Protein 4BIN (pdb70)

B-factor: mean 39.96, std 15.23, range [14.76, 112.02]

Foldseek 3Di:
DCVPFFWDAWAWAADDQKIKIKTAGQDDWDKDWDWDPPPTKIKMKTFQHDDDPRVQCNFVNDDCPRQFFNTWDWDDPDRGIIMIMTGTPAAWDKDWDWAPDDPPTHIMIMIITGHCLLNVLQVVVCAAADDDDQLPPAAAEEEEEEAAAALGQAAAAPVGRTWSVLSLVLVVLLQVVQVVPPRHDYDYLDNHRHGDDLVSSLVVNNHVHHQAYEYETAHADPDLPQKKKAKEAEDPPAKPDVVQQVVLVVRNCSCVRSDDPDPLQVVLRVLLQLLRLLLLVLSVVQIDHSDSGHIYYHHSNNVNRNHRYMYINLMHSHHPVVVVLSVDPVSSNSSSVSNVSSVVVSSD

InterPro domains:
  IPR002508 N-acetylmuramoyl-L-alanine amidase, catalytic domain [PF01520] (190-404)
  IPR002508 N-acetylmuramoyl-L-alanine amidase, catalytic domain [SM00646] (250-404)
  IPR002508 N-acetylmuramoyl-L-alanine amidase, catalytic domain [cd02696] (189-404)
  IPR006311 Twin-arginine translocation pathway, signal sequence [PS51318] (1-38)
  IPR021731 AMIN domain [PF11741] (38-142)
  IPR049745 N-acetylmuramoyl-L-alanine amidase AmiC [NF038267] (1-408)
  IPR050695 N-acetylmuramoyl-L-alanine amidase 3 [PTHR30404] (8-408)

Organism: Escherichia coli (strain K12) (NCBI:txid83333)

Radius of gyration: 21.55 Å; Cα contacts (8 Å, |Δi|>4): 795; chains: 1; bounding box: 60×39×58 Å

Solvent-accessible surface area: 15892 Å² total; per-residue (Å²): 210,71,56,134,51,26,0,12,28,5,54,14,55,34,2,70,10,4,0,12,3,0,2,14,1,42,174,106,12,126,75,125,59,71,71,72,62,143,66,72,57,2,1,1,14,0,50,96,1,105,47,33,97,36,0,141,32,0,36,97,71,28,142,106,85,1,42,0,0,118,29,0,145,36,28,76,119,57,122,106,11,0,61,3,37,0,54,14,86,72,86,21,139,22,82,32,21,52,28,73,76,52,58,82,44,93,36,4,9,2,5,2,0,36,46,102,137,19,42,44,34,18,116,114,89,180,114,5,43,69,121,50,155,16,19,210,105,36,60,0,2,0,0,0,0,0,1,10,0,1,11,1,33,14,24,68,5,106,162,159,22,113,0,5,40,3,0,15,85,0,0,104,71,0,74,51,28,0,108,160,41,77,74,14,90,17,62,15,2,9,67,54,50,6,3,0,8,19,117,4,2,16,30,20,0,62,90,48,76,0,10,0,1,0,0,0,9,0,1,25,29,131,60,101,152,32,13,0,0,0,0,3,0,5,13,67,189,50,35,81,28,126,19,0,118,78,1,6,109,45,17,59,27,3,32,98,48,1,1,40,102,156,178,84,19,72,126,11,27,58,60,4,59,126,0,0,97,15,0,1,71,51,0,41,161,51,15,136,36,42,67,100,104,20,10,31,0,40,2,35,10,4,110,2,66,77,1,17,2,0,0,0,0,0,0,0,0,3,14,64,108,2,4,161,53,0,134,36,61,95,6,4,52,60,0,0,81,6,0,12,35,0,0,90,44,34,63,119

GO terms:
  GO:0030288 out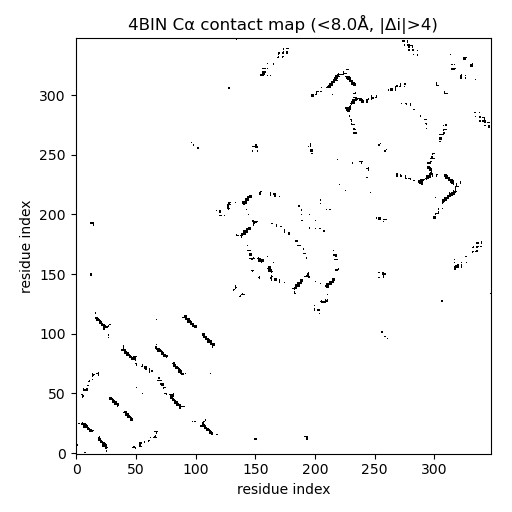er membrane-bounded periplasmic space (C, IDA)
  GO:0043093 FtsZ-dependent cytokinesis (P, IDA)
  GO:0008745 N-acetylmuramoyl-L-alanine amidase activity (F, IDA)
  GO:0051301 cell division (P, EXP)
  GO:0005515 protein binding (F, IPI)
  GO:0042597 periplasmic space (C, IDA)

CATH classification: 2.60.40.3500 (+1 more: 3.40.630.40)

Sequence (348 aa):
FQGHMQVVAVRVWPASSYTRVTVESNRQLKYKQFALSNPERVVVDIEDVNLNSVLKGMAAQIRADDPFIKSARVGQFDPQTVRMVFELKQNVKPQLFALAPVAGFKERLVMDLYPAPLLALLEDYNSGPQPGKAGRDRPIVIMLDPGHGGEDSGAVGKYKTREKDVVLQIARRLRSLIEKEGNMKVYMTRNEDIFIPLQVRVAKAQKQRADLFVSIHADAFTSRQPSGSSVFALSTKGATSTAAKYLAQTQNASDLIGGVSDMVQSLTIADSLKFGKAVLNKLGKINKLHKNQVEQAGFAVLKAPDIPSILVETAFISNVEEERKLKTATFQQEVAESILAGIKAYFA

Nearest PDB structures (foldseek):
  4bin-assembly1_A  TM=1.003E+00  e=1.631E-73  Escherichia coli K-12
  8c2o-assembly2_B  TM=9.544E-01  e=6.159E-27  Escherichia coli
  3ne8-assembly1_A-2  TM=9.491E-01  e=8.281E-21  Bartonella henselae
  8c0j-assembly2_C  TM=9.289E-01  e=7.380E-21  Citrobacter rodentium
  1jwq-assembly1_A  TM=8.720E-01  e=7.439E-15  Paenibacillus polymyxa

Structure (mmCIF, N/CA/C/O backbone):
data_4BIN
#
_entry.id   4BIN
#
_cell.length_a   59.032
_cell.length_b   68.442
_cell.length_c   90.576
_cell.angle_alpha   90.00
_cell.angle_beta   90.00
_cell.angle_gamma   90.00
#
_symmetry.space_group_name_H-M   'P 21 21 21'
#
loop_
_entity.id
_entity.type
_entity.pdbx_description
1 polymer 'N-ACETYLMURAMOYL-L-ALANINE AMIDASE AMIC'
2 non-polymer 'ZINC ION'
3 non-polymer 'SODIUM ION'
4 water water
#
loop_
_atom_site.group_PDB
_atom_site.id
_atom_site.type_symbol
_atom_site.label_atom_id
_atom_site.label_alt_id
_atom_site.label_comp_id
_atom_site.label_asym_id
_atom_site.label_entity_id
_atom_site.label_seq_id
_atom_site.pdbx_PDB_ins_code
_atom_site.Cartn_x
_atom_site.Cartn_y
_atom_site.Cartn_z
_atom_site.occupancy
_atom_site.B_iso_or_equiv
_atom_site.auth_seq_id
_atom_site.auth_comp_id
_atom_site.auth_asym_id
_atom_site.auth_atom_id
_atom_site.pdbx_PDB_model_num
ATOM 1 N N . PHE A 1 16 ? 9.794 57.853 -9.171 1.00 46.59 30 PHE A N 1
ATOM 2 C CA . PHE A 1 16 ? 10.736 56.684 -9.267 1.00 47.53 30 PHE A CA 1
ATOM 3 C C . PHE A 1 16 ? 12.066 56.982 -8.591 1.00 46.57 30 PHE A C 1
ATOM 4 O O . PHE A 1 16 ? 12.721 57.985 -8.872 1.00 45.09 30 PHE A O 1
ATOM 12 N N . GLN A 1 17 ? 12.455 56.074 -7.707 1.00 46.17 31 GLN A N 1
ATOM 13 C CA . GLN A 1 17 ? 13.492 56.340 -6.732 1.00 46.55 31 GLN A CA 1
ATOM 14 C C . GLN A 1 17 ? 14.248 55.046 -6.456 1.00 45.71 31 GLN A C 1
ATOM 15 O O . GLN A 1 17 ? 15.003 54.943 -5.461 1.00 44.27 31 GLN A O 1
ATOM 21 N N . GLY A 1 18 ? 14.040 54.070 -7.353 1.00 42.90 32 GLY A N 1
ATOM 22 C CA . GLY A 1 18 ? 14.647 52.749 -7.257 1.00 41.17 32 GLY A CA 1
ATOM 23 C C . GLY A 1 18 ? 16.138 52.852 -7.369 1.00 41.52 32 GLY A C 1
ATOM 24 O O . GLY A 1 18 ? 16.888 52.073 -6.748 1.00 42.73 32 GLY A O 1
ATOM 25 N N . HIS A 1 19 ? 16.566 53.846 -8.138 1.00 40.93 33 HIS A N 1
ATOM 26 C CA . HIS A 1 19 ? 17.969 54.059 -8.389 1.00 42.77 33 HIS A CA 1
ATOM 27 C C . HIS A 1 19 ? 18.738 54.731 -7.242 1.00 43.47 33 HIS A C 1
ATOM 28 O O . HIS A 1 19 ? 19.951 54.525 -7.139 1.00 45.07 33 HIS A O 1
ATOM 35 N N . MET A 1 20 ? 18.052 55.548 -6.423 1.00 44.10 34 MET A N 1
ATOM 36 C CA . MET A 1 20 ? 18.694 56.376 -5.368 1.00 40.64 34 MET A CA 1
ATOM 37 C C . MET A 1 20 ? 18.920 55.509 -4.152 1.00 39.81 34 MET A C 1
ATOM 38 O O . MET A 1 20 ? 18.330 54.431 -4.025 1.00 38.04 34 MET A O 1
ATOM 43 N N . GLN A 1 21 ? 19.799 55.979 -3.267 1.00 39.99 35 GLN A N 1
ATOM 44 C CA . GLN A 1 21 ? 19.960 55.369 -1.952 1.00 38.60 35 GLN A CA 1
ATOM 45 C C . GLN A 1 21 ? 19.097 56.150 -0.942 1.00 37.02 35 GLN A C 1
ATOM 46 O O . GLN A 1 21 ? 18.112 55.623 -0.425 1.00 38.48 35 GLN A O 1
ATOM 52 N N . VAL A 1 22 ? 19.438 57.412 -0.703 1.00 33.46 36 VAL A N 1
ATOM 53 C CA . VAL A 1 22 ? 18.650 58.244 0.157 1.00 31.67 36 VAL A CA 1
ATOM 54 C C . VAL A 1 22 ? 17.448 58.768 -0.611 1.00 30.72 36 VAL A C 1
ATOM 55 O O . VAL A 1 22 ? 17.619 59.427 -1.617 1.00 30.64 36 VAL A O 1
ATOM 59 N N . VAL A 1 23 ? 16.237 58.484 -0.126 1.00 30.45 37 VAL A N 1
ATOM 60 C CA . VAL A 1 23 ? 15.007 58.936 -0.799 1.00 29.58 37 VAL A CA 1
ATOM 61 C C . VAL A 1 23 ? 14.246 60.102 -0.186 1.00 30.44 37 VAL A C 1
ATOM 62 O O . VAL A 1 23 ? 13.500 60.759 -0.898 1.00 33.53 37 VAL A O 1
ATOM 66 N N . ALA A 1 24 ? 14.413 60.344 1.111 1.00 30.14 38 ALA A N 1
ATOM 67 C CA . ALA A 1 24 ? 13.774 61.477 1.804 1.00 28.76 38 ALA A CA 1
ATOM 68 C C . ALA A 1 24 ? 14.620 61.834 3.020 1.00 28.54 38 ALA A C 1
ATOM 69 O O . ALA A 1 24 ? 15.360 60.991 3.564 1.00 29.43 38 ALA A O 1
ATOM 71 N N . VAL A 1 25 ? 14.484 63.085 3.433 1.00 26.84 39 VAL A N 1
ATOM 72 C CA . VAL A 1 25 ? 15.217 63.675 4.540 1.00 30.41 39 VAL A CA 1
ATOM 73 C C . VAL A 1 25 ? 14.283 64.625 5.325 1.00 29.85 39 VAL A C 1
ATOM 74 O O . VAL A 1 25 ? 13.724 65.569 4.776 1.00 30.06 39 VAL A O 1
ATOM 78 N N . ARG A 1 26 ? 14.077 64.349 6.599 1.00 29.86 40 ARG A N 1
ATOM 79 C CA . ARG A 1 26 ? 13.143 65.167 7.372 1.00 31.19 40 ARG A CA 1
ATOM 80 C C . ARG A 1 26 ? 13.782 65.683 8.678 1.00 32.55 40 ARG A C 1
ATOM 81 O O . ARG A 1 26 ? 14.560 64.955 9.352 1.00 34.18 40 ARG A O 1
ATOM 89 N N . VAL A 1 27 ? 13.492 66.942 9.012 1.00 29.51 41 VAL A N 1
ATOM 90 C CA . VAL A 1 27 ? 13.923 67.464 10.302 1.00 27.70 41 VAL A CA 1
ATOM 91 C C . VAL A 1 27 ? 12.717 67.828 11.168 1.00 26.79 41 VAL A C 1
ATOM 92 O O . VAL A 1 27 ? 11.875 68.591 10.755 1.00 27.75 41 VAL A O 1
ATOM 96 N N . TRP A 1 28 ? 12.630 67.259 12.362 1.00 27.02 42 TRP A N 1
ATOM 97 C CA . TRP A 1 28 ? 11.578 67.605 13.317 1.00 23.88 42 TRP A CA 1
ATOM 98 C C . TRP A 1 28 ? 12.129 68.411 14.489 1.00 22.69 42 TRP A C 1
ATOM 99 O O . TRP A 1 28 ? 12.466 67.851 15.511 1.00 22.82 42 TRP A O 1
ATOM 110 N N . PRO A 1 29 ? 12.234 69.744 14.332 1.00 24.62 43 PRO A N 1
ATOM 111 C CA . PRO A 1 29 ? 12.689 70.592 15.465 1.00 23.42 43 PRO A CA 1
ATOM 112 C C . PRO A 1 29 ? 11.705 70.565 16.612 1.00 25.82 43 PRO A C 1
ATOM 113 O O . PRO A 1 29 ? 10.526 70.823 16.415 1.00 27.78 43 PRO A O 1
ATOM 117 N N . ALA A 1 30 ? 12.167 70.293 17.820 1.00 29.03 44 ALA A N 1
ATOM 118 C CA . ALA A 1 30 ? 11.300 70.464 18.976 1.00 30.38 44 ALA A CA 1
ATOM 119 C C . ALA A 1 30 ? 12.197 70.796 20.153 1.00 32.03 44 ALA A C 1
ATOM 120 O O . ALA A 1 30 ? 13.396 70.585 20.053 1.00 33.70 44 ALA A O 1
ATOM 122 N N . SER A 1 31 ? 11.631 71.313 21.248 1.00 32.10 45 SER A N 1
ATOM 123 C CA . SER A 1 31 ? 12.423 71.818 22.393 1.00 34.55 45 SER A CA 1
ATOM 124 C C . SER A 1 31 ? 13.093 70.748 23.202 1.00 32.90 45 SER A C 1
ATOM 125 O O . SER A 1 31 ? 14.150 70.982 23.724 1.00 38.81 45 SER A O 1
ATOM 128 N N . SER A 1 32 ? 12.470 69.595 23.355 1.00 31.77 46 SER A N 1
ATOM 129 C CA . SER A 1 32 ? 13.090 68.484 24.066 1.00 31.59 46 SER A CA 1
ATOM 130 C C . SER A 1 32 ? 14.234 67.810 23.309 1.00 33.88 46 SER A C 1
ATOM 131 O O . SER A 1 32 ? 15.204 67.347 23.929 1.00 34.38 46 SER A O 1
ATOM 134 N N . TYR A 1 33 ? 14.086 67.710 21.985 1.00 31.76 47 TYR A N 1
ATOM 135 C CA . TYR A 1 33 ? 15.082 67.142 21.111 1.00 29.64 47 TYR A CA 1
ATOM 136 C C . TYR A 1 33 ? 14.654 67.469 19.683 1.00 32.67 47 TYR A C 1
ATOM 137 O O . TYR A 1 33 ? 13.455 67.523 19.383 1.00 34.99 47 TYR A O 1
ATOM 146 N N . THR A 1 34 ? 15.623 67.780 18.825 1.00 29.86 48 THR A N 1
ATOM 147 C CA . THR A 1 34 ? 15.366 67.815 17.416 1.00 27.94 48 THR A CA 1
ATOM 148 C C . THR A 1 34 ? 15.698 66.459 16.762 1.00 29.70 48 THR A C 1
ATOM 149 O O . THR A 1 34 ? 16.778 65.911 16.962 1.00 30.91 48 THR A O 1
ATOM 153 N N . ARG A 1 35 ? 14.782 65.938 15.958 1.00 29.72 49 ARG A N 1
ATOM 154 C CA . ARG A 1 35 ? 15.017 64.677 15.272 1.00 30.41 49 ARG A CA 1
ATOM 155 C C . ARG A 1 35 ? 15.386 64.920 13.807 1.00 31.46 49 ARG A C 1
ATOM 156 O O . ARG A 1 35 ? 14.720 65.676 13.123 1.00 33.69 49 ARG A O 1
ATOM 164 N N . VAL A 1 36 ? 16.462 64.278 13.354 1.00 31.00 50 VAL A N 1
ATOM 165 C CA . VAL A 1 36 ? 16.793 64.200 11.956 1.00 28.41 50 VAL A CA 1
ATOM 166 C C . VAL A 1 36 ? 16.575 62.785 11.467 1.00 30.64 50 VAL A C 1
ATOM 167 O O . VAL A 1 36 ? 17.073 61.806 12.051 1.00 32.10 50 VAL A O 1
ATOM 171 N N . THR A 1 37 ? 15.818 62.676 10.384 1.00 31.81 51 THR A N 1
ATOM 172 C CA . THR A 1 37 ? 15.508 61.399 9.784 1.00 30.86 51 THR A CA 1
ATOM 173 C C . THR A 1 37 ? 16.030 61.388 8.377 1.00 32.59 51 THR A C 1
ATOM 174 O O . THR A 1 37 ? 15.814 62.338 7.597 1.00 36.07 51 THR A O 1
ATOM 178 N N . VAL A 1 38 ? 16.689 60.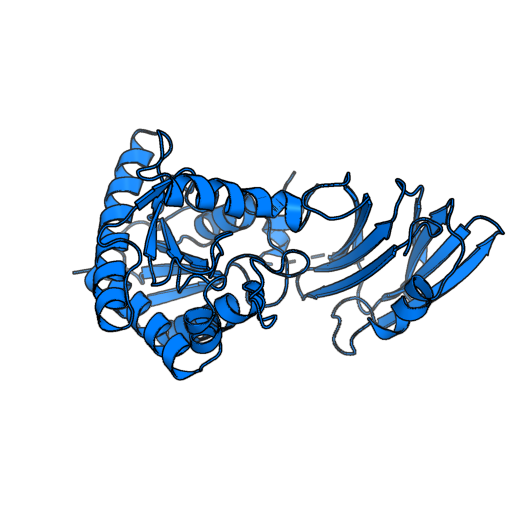297 8.038 1.00 32.76 52 VAL A N 1
ATOM 179 C CA . VAL A 1 38 ? 17.190 60.081 6.697 1.00 32.41 52 VAL A CA 1
ATOM 180 C C . VAL A 1 38 ? 16.644 58.737 6.249 1.00 33.42 52 VAL A C 1
ATOM 181 O O . VAL A 1 38 ? 16.881 57.705 6.915 1.00 35.73 52 VAL A O 1
ATOM 185 N N . GLU A 1 39 ? 15.895 58.748 5.145 1.00 30.30 53 GLU A N 1
ATOM 186 C CA . GLU A 1 39 ? 15.220 57.543 4.698 1.00 27.53 53 GLU A CA 1
ATOM 187 C C . GLU A 1 39 ? 15.900 57.083 3.435 1.00 25.16 53 GLU A C 1
ATOM 188 O O . GLU A 1 39 ? 16.196 57.913 2.576 1.00 23.09 53 GLU A O 1
ATOM 194 N N . SER A 1 40 ? 16.109 55.769 3.302 1.00 23.38 54 SER A N 1
ATOM 195 C CA . SER A 1 40 ? 16.897 55.237 2.194 1.00 24.53 54 SER A CA 1
ATOM 196 C C . SER A 1 40 ? 16.455 53.837 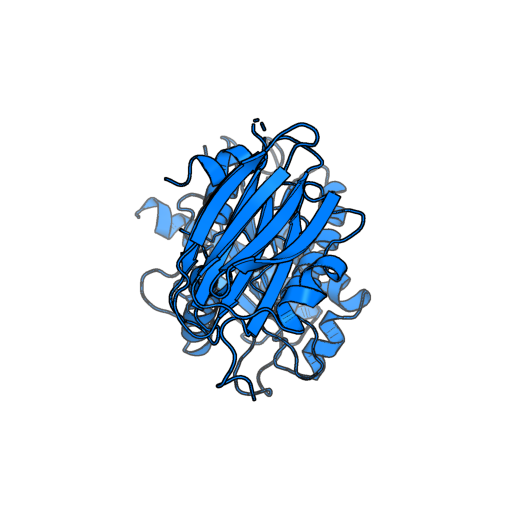1.784 1.00 26.44 54 SER A C 1
ATOM 197 O O . SER A 1 40 ? 15.746 53.155 2.525 1.00 30.39 54 SER A O 1
ATOM 200 N N . ASN A 1 41 ? 16.878 53.405 0.607 1.00 25.20 55 ASN A N 1
ATOM 201 C CA . ASN A 1 41 ? 16.476 52.132 0.083 1.00 26.84 55 ASN A CA 1
ATOM 202 C C . ASN A 1 41 ? 17.215 50.948 0.659 1.00 29.18 55 ASN A C 1
ATOM 203 O O . ASN A 1 41 ? 16.737 49.842 0.560 1.00 28.51 55 ASN A O 1
ATOM 208 N N . ARG A 1 42 ? 18.397 51.179 1.233 1.00 33.15 56 ARG A N 1
ATOM 209 C CA . ARG A 1 42 ? 19.186 50.118 1.881 1.00 34.11 56 ARG A CA 1
ATOM 210 C C . ARG A 1 42 ? 19.646 50.664 3.221 1.00 35.44 56 ARG A C 1
ATOM 211 O O . ARG A 1 42 ? 19.726 51.901 3.385 1.00 36.25 56 ARG A O 1
ATOM 219 N N . GLN A 1 43 ? 19.887 49.765 4.186 1.00 33.46 57 GLN A N 1
ATOM 220 C CA . GLN A 1 43 ? 20.472 50.147 5.446 1.00 35.95 57 GLN A CA 1
ATOM 221 C C . GLN A 1 43 ? 21.823 50.913 5.263 1.00 37.12 57 GLN A C 1
ATOM 222 O O . GLN A 1 43 ? 22.725 50.471 4.536 1.00 37.28 57 GLN A O 1
ATOM 228 N N . LEU A 1 44 ? 21.938 52.062 5.914 1.00 33.29 58 LEU A N 1
ATOM 229 C CA . LEU A 1 44 ? 23.078 52.915 5.742 1.00 33.70 58 LEU A CA 1
ATOM 230 C C . LEU A 1 44 ? 24.171 52.616 6.751 1.00 35.70 58 LEU A C 1
ATOM 231 O O . LEU A 1 44 ? 23.880 52.511 7.941 1.00 38.21 58 LEU A O 1
ATOM 236 N N . LYS A 1 45 ? 25.423 52.525 6.300 1.00 35.84 59 LYS A N 1
ATOM 237 C CA . LYS A 1 45 ? 26.547 52.582 7.237 1.00 37.28 59 LYS A CA 1
ATOM 238 C C . LYS A 1 45 ? 26.804 54.073 7.497 1.00 35.44 59 LYS A C 1
ATOM 239 O O . LYS A 1 45 ? 26.735 54.892 6.585 1.00 34.12 59 LYS A O 1
ATOM 245 N N . TYR A 1 46 ? 27.040 54.439 8.747 1.00 33.71 60 TYR A N 1
ATOM 246 C CA . TYR A 1 46 ? 27.211 55.832 9.072 1.00 32.93 60 TYR A CA 1
ATOM 247 C C . TYR A 1 46 ? 28.248 55.858 10.159 1.00 34.26 60 TYR A C 1
ATOM 248 O O . TYR A 1 46 ? 28.565 54.833 10.735 1.00 33.54 60 TYR A O 1
ATOM 257 N N . LYS A 1 47 ? 28.764 57.052 10.420 1.00 36.27 61 LYS A N 1
ATOM 258 C CA . LYS A 1 47 ? 29.568 57.368 11.585 1.00 36.35 61 LYS A CA 1
ATOM 259 C C . LYS A 1 47 ? 29.112 58.757 11.966 1.00 33.91 61 LYS A C 1
ATOM 260 O O . LYS A 1 47 ? 28.894 59.633 11.099 1.00 33.68 61 LYS A O 1
ATOM 266 N N . GLN A 1 48 ? 28.956 58.961 13.258 1.00 32.78 62 GLN A N 1
ATOM 267 C CA . GLN A 1 48 ? 28.630 60.272 13.806 1.00 32.34 62 GLN A CA 1
ATOM 268 C C . GLN A 1 48 ? 29.739 60.749 14.747 1.00 34.15 62 GLN A C 1
ATOM 269 O O . GLN A 1 48 ? 30.197 59.979 15.619 1.00 34.78 62 GLN A O 1
ATOM 275 N N . PHE A 1 49 ? 30.134 62.019 14.606 1.00 30.38 63 PHE A N 1
ATOM 276 C CA . PHE A 1 49 ? 31.102 62.602 15.522 1.00 30.25 63 PHE A CA 1
ATOM 277 C C . PHE A 1 49 ? 30.860 64.097 15.779 1.00 28.90 63 PHE A C 1
ATOM 278 O O . PHE A 1 49 ? 29.982 64.678 15.183 1.00 27.14 63 PHE A O 1
ATOM 286 N N . ALA A 1 50 ? 31.640 64.702 16.671 1.00 29.66 64 ALA A N 1
ATOM 287 C CA . ALA A 1 50 ? 31.445 66.112 17.078 1.00 30.23 64 ALA A CA 1
ATOM 288 C C . ALA A 1 50 ? 32.601 66.980 16.587 1.00 32.83 64 ALA A C 1
ATOM 289 O O . ALA A 1 50 ? 33.699 66.469 16.335 1.00 35.25 64 ALA A O 1
ATOM 291 N N . LEU A 1 51 ? 32.370 68.285 16.454 1.00 32.57 65 LEU A N 1
ATOM 292 C CA . LEU A 1 51 ? 33.479 69.215 16.264 1.00 31.46 65 LEU A CA 1
ATOM 293 C C . LEU A 1 51 ? 33.171 70.480 17.067 1.00 34.30 65 LEU A C 1
ATOM 294 O O . LEU A 1 51 ? 32.023 70.689 17.478 1.00 33.78 65 LEU A O 1
ATOM 299 N N . SER A 1 52 ? 34.192 71.311 17.298 1.00 33.44 66 SER A N 1
ATOM 300 C CA . SER A 1 52 ? 34.018 72.523 18.053 1.00 34.27 66 SER A CA 1
ATOM 301 C C . SER A 1 52 ? 34.482 73.720 17.244 1.00 33.89 66 SER A C 1
ATOM 302 O O . SER A 1 52 ? 35.037 73.534 16.161 1.00 34.17 66 SER A O 1
ATOM 305 N N . ASN A 1 53 ? 34.229 74.929 17.759 1.00 33.85 67 ASN A N 1
ATOM 306 C CA . ASN A 1 53 ? 34.663 76.196 17.141 1.00 35.98 67 ASN A CA 1
ATOM 307 C C . ASN A 1 53 ? 34.333 76.365 15.670 1.00 37.47 67 ASN A C 1
ATOM 308 O O . ASN A 1 53 ? 35.226 76.570 14.867 1.00 39.90 67 ASN A O 1
ATOM 313 N N . PRO A 1 54 ? 33.037 76.314 15.306 1.00 39.82 68 PRO A N 1
ATOM 314 C CA . PRO A 1 54 ? 31.809 76.253 16.160 1.00 36.53 68 PRO A CA 1
ATOM 315 C C . PRO A 1 54 ? 31.364 74.829 16.552 1.00 34.99 68 PRO A C 1
ATOM 316 O O . PRO A 1 54 ? 31.672 73.876 15.848 1.00 35.47 68 PRO A O 1
ATOM 320 N N . GLU A 1 55 ? 30.635 74.676 17.654 1.00 35.85 69 GLU A N 1
ATOM 321 C CA . GLU A 1 55 ? 30.004 73.373 17.959 1.00 38.18 69 GLU A CA 1
ATOM 322 C C . GLU A 1 55 ? 29.228 72.778 16.748 1.00 34.67 69 GLU A C 1
ATOM 323 O O . GLU A 1 55 ? 28.428 73.445 16.121 1.00 33.92 69 GLU A O 1
ATOM 329 N N . ARG A 1 56 ? 29.494 71.525 16.418 1.00 33.17 70 ARG A N 1
ATOM 330 C CA . ARG A 1 56 ? 28.935 70.907 15.219 1.00 31.50 70 ARG A CA 1
ATOM 331 C C . ARG A 1 56 ? 28.706 69.461 15.481 1.00 30.50 70 ARG A C 1
ATOM 332 O O . ARG A 1 56 ? 29.383 68.855 16.283 1.00 32.37 70 ARG A O 1
ATOM 340 N N . VAL A 1 57 ? 27.756 68.883 14.784 1.00 31.81 71 VAL A N 1
ATOM 341 C CA . VAL A 1 57 ? 27.627 67.430 14.782 1.00 30.66 71 VAL A CA 1
ATOM 342 C C . VAL A 1 57 ? 27.784 67.053 13.318 1.00 30.24 71 VAL A C 1
ATOM 343 O O . VAL A 1 57 ? 27.306 67.775 12.437 1.00 30.59 71 VAL A O 1
ATOM 347 N N . VAL A 1 58 ? 28.478 65.953 13.061 1.00 29.05 72 VAL A N 1
ATOM 348 C CA . VAL A 1 58 ? 28.768 65.544 11.697 1.00 28.86 72 VAL A CA 1
ATOM 349 C C . VAL A 1 58 ? 28.354 64.109 11.489 1.00 29.62 72 VAL A C 1
ATOM 350 O O . VAL A 1 58 ? 28.693 63.224 12.298 1.00 31.71 72 VAL A O 1
ATOM 354 N N . VAL A 1 59 ? 27.643 63.840 10.404 1.00 29.16 73 VAL A N 1
ATOM 355 C CA . VAL A 1 59 ? 27.313 62.447 10.106 1.00 29.35 73 VAL A CA 1
ATOM 356 C C . VAL A 1 59 ? 27.856 62.104 8.744 1.00 32.40 73 VAL A C 1
ATOM 357 O O . VAL A 1 59 ? 27.611 62.833 7.784 1.00 34.60 73 VAL A O 1
ATOM 361 N N . ASP A 1 60 ? 28.607 61.013 8.673 1.00 33.99 74 ASP A N 1
ATOM 362 C CA . ASP A 1 60 ? 29.055 60.453 7.398 1.0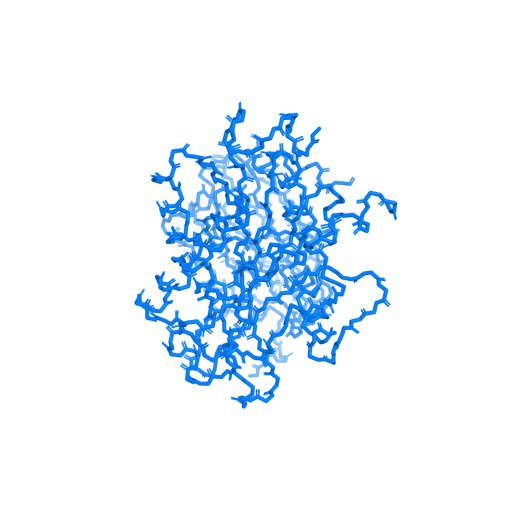0 38.78 74 ASP A CA 1
ATOM 363 C C . ASP A 1 60 ? 28.248 59.217 6.966 1.00 38.31 74 ASP A C 1
ATOM 364 O O . ASP A 1 60 ? 28.119 58.223 7.713 1.00 34.44 74 ASP A O 1
ATOM 369 N N . ILE A 1 61 ? 27.742 59.261 5.741 1.00 41.21 75 ILE A N 1
ATOM 370 C CA . ILE A 1 61 ? 26.900 58.171 5.251 1.00 46.51 75 ILE A CA 1
ATOM 371 C C . ILE A 1 61 ? 27.566 57.465 4.060 1.00 47.08 75 ILE A C 1
ATOM 372 O O . ILE A 1 61 ? 27.980 58.103 3.114 1.00 46.64 75 ILE A O 1
ATOM 377 N N . GLU A 1 62 ? 27.672 56.144 4.132 1.00 53.19 76 GLU A N 1
ATOM 378 C CA . GLU A 1 62 ? 28.298 55.318 3.073 1.00 59.08 76 GLU A CA 1
ATOM 379 C C . GLU A 1 62 ? 27.266 54.611 2.206 1.00 61.43 76 GLU A C 1
ATOM 380 O O . GLU A 1 62 ? 26.127 54.321 2.637 1.00 62.42 76 GLU A O 1
ATOM 386 N N . ASP A 1 63 ? 27.719 54.306 0.990 1.00 64.55 77 ASP A N 1
ATOM 387 C CA . ASP A 1 63 ? 26.894 53.844 -0.137 1.00 65.35 77 ASP A CA 1
ATOM 388 C C . ASP A 1 63 ? 25.926 54.905 -0.647 1.00 64.08 77 ASP A C 1
ATOM 389 O O . ASP A 1 63 ? 24.916 54.560 -1.243 1.00 65.44 77 ASP A O 1
ATOM 394 N N . VAL A 1 64 ? 26.235 56.185 -0.432 1.00 62.57 78 VAL A N 1
ATOM 395 C CA . VAL A 1 64 ? 25.380 57.246 -0.941 1.00 59.75 78 VAL A CA 1
ATOM 396 C C . VAL A 1 64 ? 26.099 58.117 -1.932 1.00 59.82 78 VAL A C 1
ATOM 397 O O . VAL A 1 64 ? 27.241 58.505 -1.709 1.00 59.46 78 VAL A O 1
ATOM 401 N N . ASN A 1 65 ? 25.411 58.378 -3.040 1.00 60.96 79 ASN A N 1
ATOM 402 C CA . ASN A 1 65 ? 25.724 59.458 -3.948 1.00 62.94 79 ASN A CA 1
ATOM 403 C C . ASN A 1 65 ? 24.876 60.637 -3.543 1.00 63.42 79 ASN A C 1
ATOM 404 O O . ASN A 1 65 ? 23.680 60.474 -3.279 1.00 64.83 79 ASN A O 1
ATOM 409 N N . LEU A 1 66 ? 25.483 61.820 -3.476 1.00 63.77 80 LEU A N 1
ATOM 410 C CA . LEU A 1 66 ? 24.740 63.073 -3.259 1.00 63.08 80 LEU A CA 1
ATOM 411 C C . LEU A 1 66 ? 23.670 63.266 -4.350 1.00 63.96 80 LEU A C 1
ATOM 412 O O . LEU A 1 66 ? 23.890 62.889 -5.511 1.00 64.84 80 LEU A O 1
ATOM 417 N N . ASN A 1 67 ? 22.509 63.807 -3.969 1.00 63.16 81 ASN A N 1
ATOM 418 C CA . ASN A 1 67 ? 21.402 64.051 -4.907 1.00 61.46 81 ASN A CA 1
ATOM 419 C C . ASN A 1 67 ? 20.530 65.218 -4.464 1.00 60.72 81 ASN A C 1
ATOM 420 O O . ASN A 1 67 ? 20.727 65.768 -3.371 1.00 61.90 81 ASN A O 1
ATOM 425 N N . SER A 1 68 ? 19.548 65.568 -5.294 1.00 58.29 82 SER A N 1
ATOM 426 C CA . SER A 1 68 ? 18.532 66.597 -4.973 1.00 57.54 82 SER A CA 1
ATOM 427 C C . SER A 1 68 ? 17.976 66.572 -3.543 1.00 54.56 82 SER A C 1
ATOM 428 O O . SER A 1 68 ? 17.829 67.629 -2.916 1.00 52.78 82 SER A O 1
ATOM 431 N N . VAL A 1 69 ? 17.647 65.362 -3.077 1.00 51.82 83 VAL A N 1
ATOM 432 C CA . VAL A 1 69 ? 17.064 65.100 -1.769 1.00 49.49 83 VAL A CA 1
ATOM 433 C C . VAL A 1 69 ? 17.983 65.548 -0.623 1.00 49.84 83 VAL A C 1
ATOM 434 O O . VAL A 1 69 ? 17.563 66.367 0.208 1.00 50.22 83 VAL A O 1
ATOM 438 N N . LEU A 1 70 ? 19.227 65.052 -0.585 1.00 47.71 84 LEU A N 1
ATOM 439 C CA . LEU A 1 70 ? 20.173 65.500 0.454 1.00 47.64 84 LEU A CA 1
ATOM 440 C C . LEU A 1 70 ? 20.575 66.945 0.311 1.00 47.05 84 LEU A C 1
ATOM 441 O O . LEU A 1 70 ? 20.777 67.614 1.296 1.00 46.14 84 LEU A O 1
ATOM 446 N N . LYS A 1 71 ? 20.691 67.419 -0.919 1.00 48.94 85 LYS A N 1
ATOM 447 C CA . LYS A 1 71 ? 20.985 68.820 -1.157 1.00 53.53 85 LYS A CA 1
ATOM 448 C C . LYS A 1 71 ? 19.872 69.711 -0.625 1.00 54.08 85 LYS A C 1
ATOM 449 O O . LYS A 1 71 ? 20.120 70.847 -0.268 1.00 56.31 85 LYS A O 1
ATOM 455 N N . GLY A 1 72 ? 18.644 69.208 -0.574 1.00 55.17 86 GLY A N 1
ATOM 456 C CA . GLY A 1 72 ? 17.522 70.005 -0.064 1.00 56.35 86 GLY A CA 1
ATOM 457 C C . GLY A 1 72 ? 17.488 70.072 1.462 1.00 57.17 86 GLY A C 1
ATOM 458 O O . GLY A 1 72 ? 16.652 70.789 2.035 1.00 58.65 86 GLY A O 1
ATOM 459 N N . MET A 1 73 ? 18.402 69.335 2.108 1.00 54.99 87 MET A N 1
ATOM 460 C CA . MET A 1 73 ? 18.484 69.202 3.571 1.00 53.13 87 MET A CA 1
ATOM 461 C C . MET A 1 73 ? 18.714 70.530 4.271 1.00 51.76 87 MET A C 1
ATOM 462 O O . MET A 1 73 ? 18.216 70.739 5.376 1.00 51.75 87 MET A O 1
ATOM 467 N N . ALA A 1 74 ? 19.454 71.425 3.615 1.00 49.94 88 ALA A N 1
ATOM 468 C CA . ALA A 1 74 ? 19.755 72.752 4.157 1.00 46.72 88 ALA A CA 1
ATOM 469 C C . ALA A 1 74 ? 18.517 73.638 4.263 1.00 45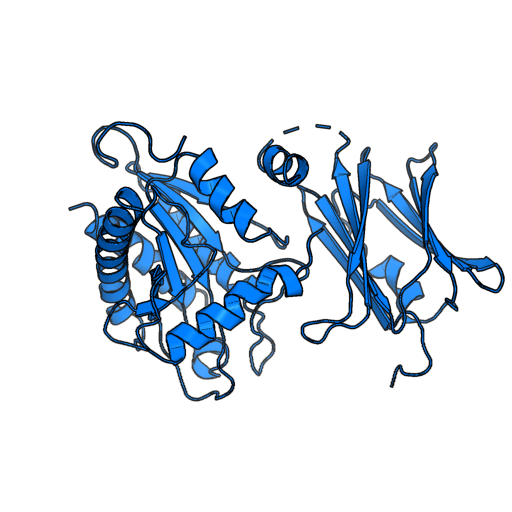.91 88 ALA A C 1
ATOM 470 O O . ALA A 1 74 ? 18.477 74.533 5.099 1.00 44.04 88 ALA A O 1
ATOM 472 N N . ALA A 1 75 ? 17.516 73.406 3.408 1.00 46.01 89 ALA A N 1
ATOM 473 C CA . ALA A 1 75 ? 16.348 74.302 3.343 1.00 45.61 89 ALA A CA 1
ATOM 474 C C . ALA A 1 75 ? 15.234 73.796 4.233 1.00 44.67 89 ALA A C 1
ATOM 475 O O . ALA A 1 75 ? 14.201 74.448 4.379 1.00 45.23 89 ALA A O 1
ATOM 477 N N . GLN A 1 76 ? 15.458 72.632 4.829 1.00 43.72 90 GLN A N 1
ATOM 478 C CA . GLN A 1 76 ? 14.561 72.073 5.838 1.00 43.12 90 GLN A CA 1
ATOM 479 C C . GLN A 1 76 ? 14.852 72.620 7.226 1.00 40.49 90 GLN A C 1
ATOM 480 O O . GLN A 1 76 ? 14.084 72.392 8.146 1.00 40.70 90 GLN A O 1
ATOM 486 N N . ILE A 1 77 ? 15.978 73.305 7.392 1.00 37.19 91 ILE A N 1
ATOM 487 C CA . ILE A 1 77 ? 16.328 73.819 8.698 1.00 35.46 91 ILE 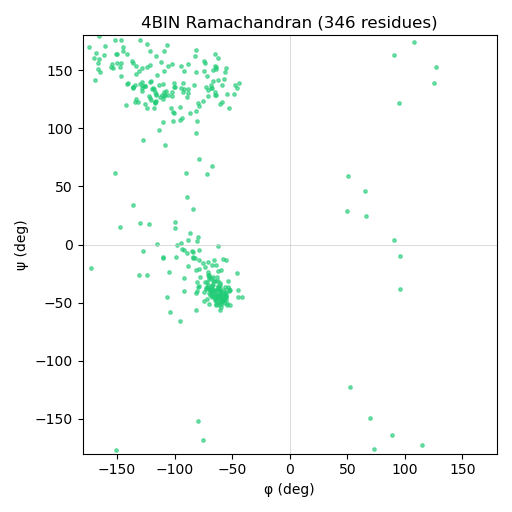A CA 1
ATOM 488 C C . ILE A 1 77 ? 15.597 75.134 8.974 1.00 37.42 91 ILE A C 1
ATOM 489 O O . ILE A 1 77 ? 15.824 76.159 8.316 1.00 38.61 91 ILE A O 1
ATOM 494 N N . ARG A 1 78 ? 14.729 75.097 9.969 1.00 34.13 92 ARG A N 1
ATOM 495 C CA . ARG A 1 78 ? 13.896 76.232 10.264 1.00 32.00 92 ARG A CA 1
ATOM 496 C C . ARG A 1 78 ? 14.666 77.237 11.083 1.00 30.79 92 ARG A C 1
ATOM 497 O O . ARG A 1 78 ? 15.522 76.856 11.912 1.00 29.17 92 ARG A O 1
ATOM 505 N N . ALA A 1 79 ? 14.328 78.514 10.887 1.00 27.45 93 ALA A N 1
ATOM 506 C CA . ALA A 1 79 ? 14.952 79.557 11.677 1.00 29.32 93 ALA A CA 1
ATOM 507 C C . ALA A 1 79 ? 14.695 79.469 13.167 1.00 30.67 93 ALA A C 1
ATOM 508 O O . ALA A 1 79 ? 15.218 80.264 13.899 1.00 34.34 93 ALA A O 1
ATOM 510 N N . ASP A 1 80 ? 13.923 78.486 13.616 1.00 32.73 94 ASP A N 1
ATOM 511 C CA . ASP A 1 80 ? 13.553 78.357 15.025 1.00 33.44 94 ASP A CA 1
ATOM 512 C C . ASP A 1 80 ? 13.809 76.951 15.567 1.00 35.72 94 ASP A C 1
ATOM 513 O O . ASP A 1 80 ? 13.249 76.579 16.599 1.00 38.55 94 ASP A O 1
ATOM 518 N N . ASP A 1 81 ? 14.644 76.165 14.881 1.00 35.33 95 ASP A N 1
ATOM 519 C CA . ASP A 1 81 ? 15.138 74.905 15.440 1.00 33.04 95 ASP A CA 1
ATOM 520 C C . ASP A 1 81 ? 15.928 75.218 16.740 1.00 32.00 95 ASP A C 1
ATOM 521 O O . ASP A 1 81 ? 16.876 75.995 16.711 1.00 31.91 95 ASP A O 1
ATOM 526 N N . PRO A 1 82 ? 15.506 74.659 17.895 1.00 30.31 96 PRO A N 1
ATOM 527 C CA . PRO A 1 82 ? 16.256 74.970 19.118 1.00 29.88 96 PRO A CA 1
ATOM 528 C C . PRO A 1 82 ? 17.662 74.382 19.124 1.00 31.40 96 PRO A C 1
ATOM 529 O O . PRO A 1 82 ? 18.526 74.869 19.871 1.00 30.56 96 PRO A O 1
ATOM 533 N N . PHE A 1 83 ? 17.907 73.393 18.252 1.00 32.33 97 PHE A N 1
ATOM 534 C CA . PHE A 1 83 ? 19.214 72.710 18.201 1.00 30.22 97 PHE A CA 1
ATOM 535 C C . PHE A 1 83 ? 20.071 73.070 17.011 1.00 32.23 97 PHE A C 1
ATOM 536 O O . PHE A 1 83 ? 21.240 73.376 17.178 1.00 34.87 97 PHE A O 1
ATOM 544 N N . ILE A 1 84 ? 19.481 73.114 15.822 1.00 34.21 98 ILE A N 1
ATOM 545 C CA . ILE A 1 84 ? 20.255 73.234 14.587 1.00 31.84 98 ILE A CA 1
ATOM 546 C C . ILE A 1 84 ? 20.245 74.653 14.055 1.00 34.33 98 ILE A C 1
ATOM 547 O O . ILE A 1 84 ? 19.204 75.169 13.663 1.00 35.37 98 ILE A O 1
ATOM 552 N N . LYS A 1 85 ? 21.424 75.280 14.053 1.00 35.71 99 LYS A N 1
ATOM 553 C CA . LYS A 1 85 ? 21.628 76.605 13.478 1.00 34.88 99 LYS A CA 1
ATOM 554 C C . LYS A 1 85 ? 21.632 76.493 11.960 1.00 36.19 99 LYS A C 1
ATOM 555 O O . LYS A 1 85 ? 21.070 77.348 11.307 1.00 37.93 99 LYS A O 1
ATOM 561 N N . SER A 1 86 ? 22.272 75.445 11.404 1.00 34.78 100 SER A N 1
ATOM 562 C CA . SER A 1 86 ? 22.256 75.180 9.953 1.00 33.81 100 SER A CA 1
ATOM 563 C C . SER A 1 86 ? 22.792 73.802 9.585 1.00 32.46 100 SER A C 1
ATOM 564 O O . SER A 1 86 ? 23.467 73.174 10.392 1.00 33.48 100 SER A O 1
ATOM 567 N N . ALA A 1 87 ? 22.526 73.356 8.355 1.00 31.13 101 ALA A N 1
ATOM 568 C CA . ALA A 1 87 ? 22.982 72.042 7.885 1.00 32.52 101 ALA A CA 1
ATOM 569 C C . ALA A 1 87 ? 23.583 72.100 6.490 1.00 35.26 101 ALA A C 1
ATOM 570 O O . ALA A 1 87 ? 22.912 72.498 5.544 1.00 37.54 101 ALA A O 1
ATOM 572 N N . ARG A 1 88 ? 24.835 71.662 6.353 1.00 37.18 102 ARG A N 1
ATOM 573 C CA . ARG A 1 88 ? 25.513 71.640 5.055 1.00 37.83 102 ARG A CA 1
ATOM 574 C C . ARG A 1 88 ? 25.789 70.190 4.700 1.00 39.40 102 ARG A C 1
ATOM 575 O O . ARG A 1 88 ? 25.996 69.349 5.583 1.00 39.37 102 ARG A O 1
ATOM 583 N N . VAL A 1 89 ? 25.734 69.878 3.407 1.00 41.23 103 VAL A N 1
ATOM 584 C CA . VAL A 1 89 ? 25.927 68.502 2.943 1.00 38.97 103 VAL A CA 1
ATOM 585 C C . VAL A 1 89 ? 26.889 68.502 1.739 1.00 39.32 103 VAL A C 1
ATOM 586 O O . VAL A 1 89 ? 26.797 69.390 0.885 1.00 37.52 103 VAL A O 1
ATOM 590 N N . GLY A 1 90 ? 27.835 67.553 1.698 1.00 38.32 104 GLY A N 1
ATOM 591 C CA . GLY A 1 90 ? 28.653 67.326 0.497 1.00 37.24 104 GLY A CA 1
ATOM 592 C C . GLY A 1 90 ? 29.055 65.877 0.265 1.00 38.84 104 GLY A C 1
ATOM 593 O O . GLY A 1 90 ? 29.076 65.095 1.233 1.00 39.96 104 GLY A O 1
ATOM 594 N N . GLN A 1 91 ? 29.362 65.500 -0.995 1.00 39.72 105 GLN A N 1
ATOM 595 C CA . GLN A 1 91 ? 30.135 64.257 -1.259 1.00 41.75 105 GLN A CA 1
ATOM 596 C C . GLN A 1 91 ? 31.467 64.554 -0.617 1.00 42.98 105 GLN A C 1
ATOM 597 O O . GLN A 1 91 ? 32.065 65.605 -0.867 1.00 43.14 105 GLN A O 1
ATOM 603 N N . PHE A 1 92 ? 31.929 63.651 0.225 1.00 44.34 106 PHE A N 1
ATOM 604 C CA . PHE A 1 92 ? 33.210 63.871 0.845 1.00 47.64 106 PHE A CA 1
ATOM 605 C C . PHE A 1 92 ? 34.259 62.880 0.301 1.00 48.87 106 PHE A C 1
ATOM 606 O O . PHE A 1 92 ? 35.451 63.082 0.460 1.00 49.85 106 PHE A O 1
ATOM 614 N N . ASP A 1 93 ? 33.796 61.875 -0.426 1.00 49.64 107 ASP A N 1
ATOM 615 C CA . ASP A 1 93 ? 34.575 60.709 -0.747 1.00 52.23 107 ASP A CA 1
ATOM 616 C C . ASP A 1 93 ? 33.735 60.121 -1.863 1.00 53.27 107 ASP A C 1
ATOM 617 O O . ASP A 1 93 ? 32.527 60.303 -1.858 1.00 52.37 107 ASP A O 1
ATOM 622 N N . PRO A 1 94 ? 34.344 59.436 -2.852 1.00 55.20 108 PRO A N 1
ATOM 623 C CA . PRO A 1 94 ? 33.444 58.960 -3.916 1.00 55.52 108 PRO A CA 1
ATOM 624 C C . PRO A 1 94 ? 32.269 58.093 -3.435 1.00 55.14 108 PRO A C 1
ATOM 625 O O . PRO A 1 94 ? 31.339 57.882 -4.190 1.00 56.45 108 PRO A O 1
ATOM 629 N N . GLN A 1 95 ? 32.318 57.637 -2.184 1.00 55.99 109 GLN A N 1
ATOM 630 C CA . GLN A 1 95 ? 31.330 56.722 -1.569 1.00 56.99 109 GLN A CA 1
ATOM 631 C C . GLN A 1 95 ? 30.427 57.349 -0.470 1.00 55.65 109 GLN A C 1
ATOM 632 O O . GLN A 1 95 ? 29.415 56.731 -0.057 1.00 54.05 109 GLN A O 1
ATOM 638 N N . THR A 1 96 ? 30.785 58.572 -0.038 1.00 51.00 110 THR A N 1
ATOM 639 C CA . THR A 1 96 ? 30.475 59.073 1.295 1.00 45.53 110 THR A CA 1
ATOM 640 C C . THR A 1 96 ? 29.917 60.468 1.253 1.00 41.83 110 THR A C 1
ATOM 641 O O . THR A 1 96 ? 30.531 61.399 0.731 1.00 41.60 110 THR A O 1
ATOM 645 N N . VAL A 1 97 ? 28.751 60.620 1.843 1.00 38.39 111 VAL A N 1
ATOM 646 C CA . VAL A 1 97 ? 28.177 61.934 2.002 1.00 36.44 111 VAL A CA 1
ATOM 647 C C . VAL A 1 97 ? 28.438 62.394 3.429 1.00 35.88 111 VAL A C 1
ATOM 648 O O . VAL A 1 97 ? 28.335 61.610 4.397 1.00 33.30 111 VAL A O 1
ATOM 652 N N . ARG A 1 98 ? 28.792 63.664 3.570 1.00 35.24 112 ARG A N 1
ATOM 653 C CA . ARG A 1 98 ? 28.993 64.197 4.904 1.00 36.18 112 ARG A CA 1
ATOM 654 C C . ARG A 1 98 ? 27.924 65.216 5.196 1.00 34.69 112 ARG A C 1
ATOM 655 O O . ARG A 1 98 ? 27.711 66.130 4.404 1.00 36.36 112 ARG A O 1
ATOM 663 N N . MET A 1 99 ? 27.241 65.037 6.323 1.00 34.01 113 MET A N 1
ATOM 664 C CA . MET A 1 99 ? 26.241 65.991 6.807 1.00 33.01 113 MET A CA 1
ATOM 665 C C . MET A 1 99 ? 26.808 66.666 8.014 1.00 31.66 113 MET A C 1
ATOM 666 O O . MET A 1 99 ? 27.332 65.990 8.944 1.00 29.11 113 MET A O 1
ATOM 671 N N . VAL A 1 100 ? 26.695 67.992 7.991 1.00 28.71 114 VAL A N 1
ATOM 672 C CA . VAL A 1 100 ? 27.258 68.855 9.017 1.00 29.95 114 VAL A CA 1
ATOM 673 C C . VAL A 1 100 ? 26.194 69.755 9.634 1.00 29.32 114 VAL A C 1
ATOM 674 O O . VAL A 1 100 ? 25.612 70.580 8.946 1.00 30.43 114 VAL A O 1
ATOM 678 N N . PHE A 1 101 ? 25.952 69.590 10.930 1.00 27.97 115 PHE A N 1
ATOM 679 C CA . PHE A 1 101 ? 24.949 70.374 11.645 1.00 28.15 115 PHE A CA 1
ATOM 680 C C . PHE A 1 101 ? 25.591 71.330 12.599 1.00 29.52 115 PHE A C 1
ATOM 681 O O . PHE A 1 101 ? 26.101 70.922 13.645 1.00 32.33 115 PHE A O 1
ATOM 689 N N . GLU A 1 102 ? 25.610 72.604 12.251 1.00 31.51 116 GLU A N 1
ATOM 690 C CA . GLU A 1 102 ? 26.046 73.635 13.215 1.00 32.76 116 GLU A CA 1
ATOM 691 C C . GLU A 1 102 ? 24.968 73.793 14.315 1.00 33.16 116 GLU A C 1
ATOM 692 O O . GLU A 1 102 ? 23.773 73.902 13.996 1.00 34.45 116 GLU A O 1
ATOM 698 N N . LEU A 1 103 ? 25.392 73.820 15.583 1.00 31.72 117 LEU A N 1
ATOM 699 C CA . LEU A 1 103 ? 24.503 73.785 16.747 1.00 31.72 117 LEU A CA 1
ATOM 700 C C . LEU A 1 103 ? 24.320 75.090 17.491 1.00 33.57 117 LEU A C 1
ATOM 701 O O . LEU A 1 103 ? 25.215 75.940 17.479 1.00 34.63 117 LEU A O 1
ATOM 706 N N . LYS A 1 104 ? 23.154 75.216 18.158 1.00 35.18 118 LYS A N 1
ATOM 707 C CA . LYS A 1 104 ? 22.760 76.373 18.995 1.00 32.11 118 LYS A CA 1
ATOM 708 C C . LYS A 1 104 ? 23.014 76.073 20.463 1.00 31.72 118 LYS A C 1
ATOM 709 O O . LYS A 1 104 ? 22.927 76.957 21.292 1.00 30.92 118 LYS A O 1
ATOM 715 N N . GLN A 1 105 ? 23.313 74.823 20.783 1.00 29.97 119 GLN A N 1
ATOM 716 C CA . GLN A 1 105 ? 23.508 74.403 22.169 1.00 33.73 119 GLN A CA 1
ATOM 717 C C . GLN A 1 105 ? 24.173 73.031 22.186 1.00 33.79 119 GLN A C 1
ATOM 718 O O . GLN A 1 105 ? 24.145 72.306 21.194 1.00 35.90 119 GLN A O 1
ATOM 724 N N . ASN A 1 106 ? 24.783 72.679 23.300 1.00 34.83 120 ASN A N 1
ATOM 725 C CA . ASN A 1 106 ? 25.472 71.397 23.398 1.00 36.85 120 ASN A CA 1
ATOM 726 C C . ASN A 1 106 ? 24.496 70.231 23.361 1.00 36.15 120 ASN A C 1
ATOM 727 O O . ASN A 1 106 ? 23.461 70.240 24.025 1.00 38.27 120 ASN A O 1
ATOM 732 N N . VAL A 1 107 ? 24.835 69.232 22.569 1.00 35.86 121 VAL A N 1
ATOM 733 C CA . VAL A 1 107 ? 23.976 68.085 22.411 1.00 36.04 121 VAL A CA 1
ATOM 734 C C . VAL A 1 107 ? 24.643 66.769 22.793 1.00 37.99 121 VAL A C 1
ATOM 735 O O . VAL A 1 107 ? 25.866 66.606 22.733 1.00 40.93 121 VAL A O 1
ATOM 739 N N . LYS A 1 108 ? 23.802 65.828 23.168 1.00 38.06 122 LYS A N 1
ATOM 740 C CA . LYS A 1 108 ? 24.196 64.468 23.288 1.00 40.23 122 LYS A CA 1
ATOM 741 C C . LYS A 1 108 ? 23.415 63.712 22.192 1.00 38.65 122 LYS A C 1
ATOM 742 O O . LYS A 1 108 ? 22.231 63.435 22.349 1.00 38.06 122 LYS A O 1
ATOM 748 N N . PRO A 1 109 ? 24.057 63.438 21.045 1.00 38.55 123 PRO A N 1
ATOM 749 C CA . PRO A 1 109 ? 23.277 62.791 19.986 1.00 38.22 123 PRO A CA 1
ATOM 750 C C . PRO A 1 109 ? 23.019 61.346 20.287 1.00 37.91 123 PRO A C 1
ATOM 751 O O . PRO A 1 109 ? 23.804 60.732 20.983 1.00 38.25 123 PRO A O 1
ATOM 755 N N . GLN A 1 110 ? 21.888 60.836 19.813 1.00 39.20 124 GLN A N 1
ATOM 756 C CA . GLN A 1 110 ? 21.600 59.412 19.871 1.00 41.12 124 GLN A CA 1
ATOM 757 C C . GLN A 1 110 ? 21.113 58.972 18.482 1.00 40.85 124 GLN A C 1
ATOM 758 O O . GLN A 1 110 ? 20.164 59.554 17.923 1.00 42.73 124 GLN A O 1
ATOM 764 N N . LEU A 1 111 ? 21.806 57.992 17.907 1.00 38.05 125 LEU A N 1
ATOM 765 C CA . LEU A 1 111 ? 21.528 57.494 16.578 1.00 35.87 125 LEU A CA 1
ATOM 766 C C . LEU A 1 111 ? 21.033 56.052 16.612 1.00 36.23 125 LEU A C 1
ATOM 767 O O . LEU A 1 111 ? 21.536 55.222 17.369 1.00 37.55 125 LEU A O 1
ATOM 772 N N . PHE A 1 112 ? 20.013 55.740 15.821 1.00 35.36 126 PHE A N 1
ATOM 773 C CA . PHE A 1 112 ? 19.565 54.346 15.700 1.00 31.66 126 PHE A CA 1
ATOM 774 C C . PHE A 1 112 ? 18.998 54.157 14.339 1.00 30.07 126 PHE A C 1
ATOM 775 O O . PHE A 1 112 ? 18.589 55.113 13.708 1.00 31.02 126 PHE A O 1
ATOM 783 N N . ALA A 1 113 ? 18.995 52.925 13.880 1.00 30.45 127 ALA A N 1
ATOM 784 C CA . ALA A 1 113 ? 18.499 52.602 12.555 1.00 30.48 127 ALA A CA 1
ATOM 785 C C . ALA A 1 113 ? 17.195 51.864 12.732 1.00 32.80 127 ALA A C 1
ATOM 786 O O . ALA A 1 113 ? 17.028 51.181 13.750 1.00 34.19 127 ALA A O 1
ATOM 788 N N . LEU A 1 114 ? 16.277 52.018 11.770 1.00 32.40 128 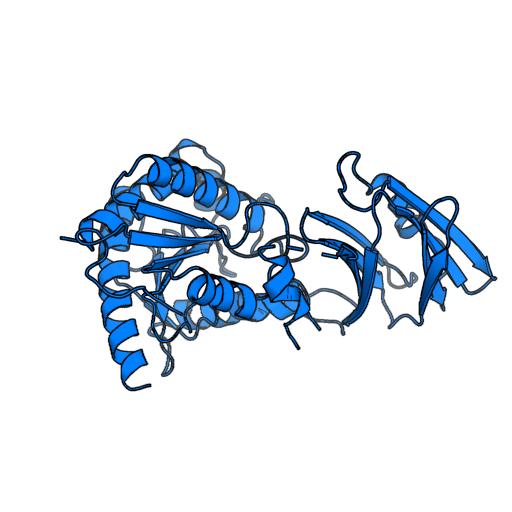LEU A N 1
ATOM 789 C CA . LEU A 1 114 ? 14.976 51.333 11.777 1.00 33.11 128 LEU A CA 1
ATOM 790 C C . LEU A 1 114 ? 14.801 50.567 10.465 1.00 37.40 128 LEU A C 1
ATOM 791 O O . LEU A 1 114 ? 15.119 51.101 9.388 1.00 37.15 128 LEU A O 1
ATOM 796 N N . ALA A 1 115 ? 14.302 49.324 10.555 1.00 38.52 129 ALA A N 1
ATOM 797 C CA . ALA A 1 115 ? 14.032 48.480 9.386 1.00 37.76 129 ALA A CA 1
ATOM 798 C C . ALA A 1 115 ? 12.782 48.972 8.643 1.00 37.78 129 ALA A C 1
ATOM 799 O O . ALA A 1 115 ? 11.954 49.647 9.241 1.00 39.45 129 ALA A O 1
ATOM 801 N N . PRO A 1 116 ? 12.635 48.666 7.337 1.00 38.16 130 PRO A N 1
ATOM 802 C CA . PRO A 1 116 ? 11.425 49.217 6.719 1.00 38.34 130 PRO A CA 1
ATOM 803 C C . PRO A 1 116 ? 10.194 48.648 7.401 1.00 40.31 130 PRO A C 1
ATOM 804 O O . PRO A 1 116 ? 10.164 47.448 7.747 1.00 42.11 130 PRO A O 1
ATOM 808 N N . VAL A 1 117 ? 9.194 49.500 7.577 1.00 40.08 131 VAL A N 1
ATOM 809 C CA . VAL A 1 117 ? 7.989 49.135 8.268 1.00 44.13 131 VAL A CA 1
ATOM 810 C C . VAL A 1 117 ? 6.972 50.224 7.987 1.00 44.44 131 VAL A C 1
ATOM 811 O O . VAL A 1 117 ? 7.345 51.329 7.596 1.00 45.92 131 VAL A O 1
ATOM 815 N N . ALA A 1 118 ? 5.689 49.885 8.103 1.00 45.77 132 ALA A N 1
ATOM 816 C CA . ALA A 1 118 ? 4.577 50.858 8.050 1.00 43.15 132 ALA A CA 1
ATOM 817 C C . ALA A 1 118 ? 4.643 51.791 6.865 1.00 42.83 132 ALA A C 1
ATOM 818 O O . ALA A 1 118 ? 4.194 52.932 6.957 1.00 41.49 132 ALA A O 1
ATOM 820 N N . GLY A 1 119 ? 5.239 51.337 5.764 1.00 43.07 133 GLY A N 1
ATOM 821 C CA . GLY A 1 119 ? 5.254 52.161 4.548 1.00 40.80 133 GLY A CA 1
ATOM 822 C C . GLY A 1 119 ? 6.509 52.997 4.344 1.00 39.80 133 GLY A C 1
ATOM 823 O O . GLY A 1 119 ? 6.689 53.584 3.279 1.00 39.39 133 GLY A O 1
ATOM 824 N N . PHE A 1 120 ? 7.366 53.063 5.360 1.00 36.84 134 PHE A N 1
ATOM 825 C CA . PHE A 1 120 ? 8.640 53.788 5.260 1.00 35.69 134 PHE A CA 1
ATOM 826 C C . PHE A 1 120 ? 9.694 52.795 4.809 1.00 36.45 134 PHE A C 1
ATOM 827 O O . PHE A 1 120 ? 9.598 51.586 5.140 1.00 37.87 134 PHE A O 1
ATOM 835 N N . LYS A 1 121 ? 10.695 53.269 4.066 1.00 33.49 135 LYS A N 1
ATOM 836 C CA . LYS A 1 121 ? 11.847 52.418 3.779 1.00 34.75 135 LYS A CA 1
ATOM 837 C C . LYS A 1 121 ? 12.803 52.398 4.988 1.00 32.86 135 LYS A C 1
ATOM 838 O O . LYS A 1 121 ? 12.368 52.568 6.138 1.00 32.82 135 LYS A O 1
ATOM 844 N N . GLU A 1 122 ? 14.087 52.181 4.742 1.00 31.90 136 GLU A N 1
ATOM 845 C CA . GLU A 1 122 ? 15.079 52.151 5.826 1.00 32.53 136 GLU A CA 1
ATOM 846 C C . GLU A 1 122 ? 15.191 53.545 6.375 1.00 31.59 136 GLU A C 1
ATOM 847 O O . GLU A 1 122 ? 15.198 54.510 5.618 1.00 35.01 136 GLU A O 1
ATOM 853 N N . ARG A 1 123 ? 15.255 53.662 7.687 1.00 30.30 137 ARG A N 1
ATOM 854 C CA . ARG A 1 123 ? 15.456 54.962 8.287 1.00 30.55 137 ARG A CA 1
ATOM 855 C C . ARG A 1 123 ? 16.638 55.034 9.243 1.00 29.52 137 ARG A C 1
ATOM 856 O O . ARG A 1 123 ? 16.863 54.160 10.105 1.00 29.08 137 ARG A O 1
ATOM 864 N N . LEU A 1 124 ? 17.386 56.103 9.107 1.00 28.15 138 LEU A N 1
ATOM 865 C CA . LEU A 1 124 ? 18.388 56.367 10.091 1.00 29.51 138 LEU A CA 1
ATOM 866 C C . LEU A 1 124 ? 17.896 57.574 10.844 1.00 29.43 138 LEU A C 1
ATOM 867 O O . LEU A 1 124 ? 17.610 58.625 10.239 1.00 30.90 138 LEU A O 1
ATOM 872 N N . VAL A 1 125 ? 17.800 57.426 12.153 1.00 25.65 139 VAL A N 1
ATOM 873 C CA . VAL A 1 125 ? 17.324 58.508 13.006 1.00 27.72 139 VAL A CA 1
ATOM 874 C C . VAL A 1 125 ? 18.429 59.087 13.905 1.00 28.31 139 VAL A C 1
ATOM 875 O O . VAL A 1 125 ? 19.135 58.347 14.600 1.00 31.87 139 VAL A O 1
ATOM 879 N N . MET A 1 126 ? 18.597 60.400 13.887 1.00 26.24 140 MET A N 1
ATOM 880 C CA . MET A 1 126 ? 19.471 61.034 14.862 1.00 26.71 140 MET A CA 1
ATOM 881 C C . MET A 1 126 ? 18.708 61.987 15.739 1.00 24.84 140 MET A C 1
ATOM 882 O O . MET A 1 126 ? 18.177 62.959 15.258 1.00 23.86 140 MET A O 1
ATOM 887 N N . ASP A 1 127 ? 18.665 61.735 17.037 1.00 27.31 141 ASP A N 1
ATOM 888 C CA . ASP A 1 127 ? 17.997 62.685 17.929 1.00 29.62 141 ASP A CA 1
ATOM 889 C C . ASP A 1 127 ? 19.014 63.483 18.726 1.00 29.98 141 ASP A C 1
ATOM 890 O O . ASP A 1 127 ? 19.897 62.901 19.365 1.00 30.64 141 ASP A O 1
ATOM 895 N N . LEU A 1 128 ? 18.873 64.802 18.697 1.00 28.00 142 LEU A N 1
ATOM 896 C CA . LEU A 1 128 ? 19.821 65.666 19.349 1.00 29.69 142 LEU A CA 1
ATOM 897 C C . LEU A 1 128 ? 19.184 66.079 20.630 1.00 30.29 142 LEU A C 1
ATOM 898 O O . LEU A 1 128 ? 18.258 66.902 20.601 1.00 33.85 142 LEU A O 1
ATOM 903 N N . TYR A 1 129 ? 19.654 65.524 21.745 1.00 29.52 143 TYR A N 1
ATOM 904 C CA . TYR A 1 129 ? 19.168 65.935 23.075 1.00 32.85 143 TYR A CA 1
ATOM 905 C C . TYR A 1 129 ? 20.072 67.008 23.708 1.00 33.32 143 TYR A C 1
ATOM 906 O O . TYR A 1 129 ? 21.239 67.049 23.433 1.00 36.29 143 TYR A O 1
ATOM 915 N N . PRO A 1 130 ? 19.553 67.849 24.603 1.00 35.45 144 PRO A N 1
ATOM 916 C CA . PRO A 1 130 ? 20.512 68.727 25.311 1.00 36.53 144 PRO A CA 1
ATOM 917 C C . PRO A 1 130 ? 21.483 67.977 26.242 1.00 38.73 144 PRO A C 1
ATOM 918 O O . PRO A 1 130 ? 21.142 66.919 26.781 1.00 38.79 144 PRO A O 1
ATOM 922 N N . ALA A 1 131 ? 22.693 68.513 26.418 1.00 44.77 145 ALA A N 1
ATOM 923 C CA . ALA A 1 131 ? 23.734 67.855 27.263 1.00 47.75 145 ALA A CA 1
ATOM 924 C C . ALA A 1 131 ? 23.682 68.273 28.756 1.00 49.91 145 ALA A C 1
ATOM 925 O O . ALA A 1 131 ? 23.308 69.417 29.093 1.00 49.99 145 ALA A O 1
ATOM 927 N N . PRO A 1 139 ? 11.951 68.737 31.569 1.00 93.01 153 PRO A N 1
ATOM 928 C CA . PRO A 1 139 ? 11.013 68.061 32.488 1.00 92.76 153 PRO A CA 1
ATOM 929 C C . PRO A 1 139 ? 10.535 66.694 31.946 1.00 92.48 153 PRO A C 1
ATOM 930 O O . PRO A 1 139 ? 10.404 65.728 32.711 1.00 91.54 153 PRO A O 1
ATOM 934 N N . LEU A 1 140 ? 10.269 66.646 30.635 1.00 92.38 154 LEU A N 1
ATOM 935 C CA . LEU A 1 140 ? 9.990 65.412 29.877 1.00 90.25 154 LEU A CA 1
ATOM 936 C C . LEU A 1 140 ? 11.298 64.800 29.353 1.00 89.64 154 LEU A C 1
ATOM 937 O O . LEU A 1 140 ? 11.337 63.619 28.962 1.00 88.22 154 LEU A O 1
ATOM 942 N N . LEU A 1 141 ? 12.350 65.628 29.325 1.00 88.42 155 LEU A N 1
ATOM 943 C CA . LEU A 1 141 ? 13.720 65.178 29.072 1.00 86.82 155 LEU A CA 1
ATOM 944 C C . LEU A 1 141 ? 14.036 64.038 30.007 1.00 85.01 155 LEU A C 1
ATOM 945 O O . LEU A 1 141 ? 14.465 62.970 29.572 1.00 83.90 155 LEU A O 1
ATOM 950 N N . ALA A 1 142 ? 13.797 64.290 31.292 1.00 83.85 156 ALA A N 1
ATOM 951 C CA . ALA A 1 142 ? 14.002 63.322 32.355 1.00 84.31 156 ALA A CA 1
ATOM 952 C C . ALA A 1 142 ? 13.458 61.916 32.023 1.00 84.90 156 ALA A C 1
ATOM 953 O O . ALA A 1 142 ? 14.101 60.914 32.342 1.00 83.75 156 ALA A O 1
ATOM 955 N N . LEU A 1 143 ? 12.294 61.854 31.364 1.00 86.92 157 LEU A N 1
ATOM 956 C CA . LEU A 1 143 ? 11.623 60.576 31.013 1.00 87.54 157 LEU A CA 1
ATOM 957 C C . LEU A 1 143 ? 12.149 59.868 29.744 1.00 88.24 157 LEU A C 1
ATOM 958 O O . LEU A 1 143 ? 12.279 58.641 29.724 1.00 87.52 157 LEU A O 1
ATOM 963 N N . LEU A 1 144 ? 12.426 60.644 28.694 1.00 90.01 158 LEU A N 1
ATOM 964 C CA . LEU A 1 144 ? 12.934 60.108 27.429 1.00 91.70 158 LEU A CA 1
ATOM 965 C C . LEU A 1 144 ? 14.327 59.467 27.613 1.00 95.14 158 LEU A C 1
ATOM 966 O O . LEU A 1 144 ? 14.604 58.403 27.043 1.00 95.96 158 LEU A O 1
ATOM 971 N N . GLU A 1 145 ? 15.172 60.097 28.440 1.00 98.39 159 GLU A N 1
ATOM 972 C CA . GLU A 1 145 ? 16.578 59.686 28.627 1.00 101.08 159 GLU A CA 1
ATOM 973 C C . GLU A 1 145 ? 16.789 58.512 29.606 1.00 102.05 159 GLU A C 1
ATOM 974 O O . GLU A 1 145 ? 17.819 57.840 29.557 1.00 102.17 159 GLU A O 1
ATOM 980 N N . ASP A 1 146 ? 15.828 58.277 30.495 1.00 104.00 160 ASP A N 1
ATOM 981 C CA . ASP A 1 146 ? 15.886 57.104 31.385 1.00 105.86 160 ASP A CA 1
ATOM 982 C C . ASP A 1 146 ? 15.096 55.924 30.793 1.00 106.44 160 ASP A C 1
ATOM 983 O O . ASP A 1 146 ? 15.016 54.850 31.401 1.00 106.49 160 ASP A O 1
ATOM 988 N N . TYR A 1 147 ? 14.536 56.146 29.598 1.00 107.08 161 TYR A N 1
ATOM 989 C CA . TYR A 1 147 ? 13.846 55.131 28.793 1.00 107.83 161 TYR A CA 1
ATOM 990 C C . TYR A 1 147 ? 14.853 54.065 28.290 1.00 109.22 161 TYR A C 1
ATOM 991 O O . TYR A 1 147 ? 15.131 53.967 27.089 1.00 108.97 161 TYR A O 1
ATOM 1000 N N . ASN A 1 148 ? 15.394 53.288 29.243 1.00 110.63 162 ASN A N 1
ATOM 1001 C CA . ASN A 1 148 ? 16.405 52.233 29.012 1.00 110.77 162 ASN A CA 1
ATOM 1002 C C . ASN A 1 148 ? 15.956 50.868 29.534 1.00 110.31 162 ASN A C 1
ATOM 1003 O O . ASN A 1 148 ? 16.017 50.603 30.739 1.00 109.64 162 ASN A O 1
ATOM 1008 N N . SER A 1 161 ? 4.029 57.613 43.249 1.00 59.59 175 SER A N 1
ATOM 1009 C CA . SER A 1 161 ? 3.394 58.306 42.117 1.00 59.66 175 SER A CA 1
ATOM 1010 C C . SER A 1 161 ? 1.939 57.858 41.791 1.00 59.46 175 SER A C 1
ATOM 1011 O O . SER A 1 161 ? 1.331 57.085 42.543 1.00 59.93 175 SER A O 1
ATOM 1014 N N . GLY A 1 162 ? 1.379 58.337 40.679 1.00 57.82 176 GLY A N 1
ATOM 1015 C CA . GLY A 1 162 ? -0.038 58.103 40.378 1.00 54.45 176 GLY A CA 1
ATOM 1016 C C . GLY A 1 162 ? -0.886 59.215 40.995 1.00 53.55 176 GLY A C 1
ATOM 1017 O O . GLY A 1 162 ? -0.348 60.275 41.343 1.00 52.61 176 GLY A O 1
ATOM 1018 N N . PRO A 1 163 ? -2.224 59.009 41.116 1.00 51.76 177 PRO A N 1
ATOM 1019 C CA . PRO A 1 163 ? -3.023 60.026 41.836 1.00 49.85 177 PRO A CA 1
ATOM 1020 C C . PRO A 1 163 ? -2.551 60.252 43.286 1.00 49.04 177 PRO A C 1
ATOM 1021 O O . PRO A 1 163 ? -2.217 59.281 44.007 1.00 44.83 177 PRO A O 1
ATOM 1025 N N . GLN A 1 164 ? -2.497 61.533 43.672 1.00 47.90 178 GLN A N 1
ATOM 1026 C CA . GLN A 1 164 ? -2.218 61.933 45.043 1.00 49.84 178 GLN A CA 1
ATOM 1027 C C . GLN A 1 164 ? -3.349 61.390 45.951 1.00 51.37 178 GLN A C 1
ATOM 1028 O O . GLN A 1 164 ? -4.451 61.083 45.446 1.00 50.93 178 GLN A O 1
ATOM 1034 N N . PRO A 1 165 ? -3.104 61.294 47.285 1.00 52.06 179 PRO A N 1
ATOM 1035 C CA . PRO A 1 165 ? -4.204 60.961 48.236 1.00 51.38 179 PRO A CA 1
ATOM 1036 C C . PRO A 1 165 ? -5.299 62.027 48.273 1.00 52.18 179 PRO A C 1
ATOM 1037 O O . PRO A 1 165 ? -5.041 63.205 48.003 1.00 51.40 179 PRO A O 1
ATOM 1041 N N . GLY A 1 166 ? -6.516 61.617 48.609 1.00 53.62 180 GLY A N 1
ATOM 1042 C CA . GLY A 1 166 ? -7.625 62.566 48.742 1.00 54.99 180 GLY A CA 1
ATOM 1043 C C . GLY A 1 166 ? -8.616 62.440 47.607 1.00 55.59 180 GLY A C 1
ATOM 1044 O O . GLY A 1 166 ? -8.374 61.676 46.669 1.00 57.39 180 GLY A O 1
ATOM 1045 N N . LYS A 1 167 ? -9.731 63.173 47.700 1.00 54.84 181 LYS A N 1
ATOM 1046 C CA . LYS A 1 167 ? -10.753 63.213 46.641 1.00 52.63 181 LYS A CA 1
ATOM 1047 C C . LYS A 1 167 ? -10.432 64.390 45.748 1.00 48.26 181 LYS A C 1
ATOM 1048 O O . LYS A 1 167 ? -10.561 65.537 46.153 1.00 48.63 181 LYS A O 1
ATOM 1054 N N . ALA A 1 168 ? -9.979 64.084 44.541 1.00 47.05 182 ALA A N 1
ATOM 1055 C CA . ALA A 1 168 ? -9.804 65.064 43.473 1.00 45.83 182 ALA A CA 1
ATOM 1056 C C . ALA A 1 168 ? -11.052 65.921 43.358 1.00 44.16 182 ALA A C 1
ATOM 1057 O O . ALA A 1 168 ? -12.179 65.429 43.442 1.00 40.98 182 ALA A O 1
ATOM 1059 N N . GLY A 1 169 ? -10.823 67.214 43.185 1.00 44.38 183 GLY A N 1
ATOM 1060 C CA . GLY A 1 169 ? -11.899 68.171 43.050 1.00 46.53 183 GLY A CA 1
ATOM 1061 C C . GLY A 1 169 ? -12.245 68.847 44.355 1.00 46.64 183 GLY A C 1
ATOM 1062 O O . GLY A 1 169 ? -12.522 70.025 44.352 1.00 44.85 183 GLY A O 1
ATOM 1063 N N . ARG A 1 170 ? -12.207 68.086 45.456 1.00 49.09 184 ARG A N 1
ATOM 1064 C CA . ARG A 1 170 ? -12.597 68.563 46.795 1.00 51.25 184 ARG A CA 1
ATOM 1065 C C . ARG A 1 170 ? -11.405 68.843 47.712 1.00 50.75 184 ARG A C 1
ATOM 1066 O O . ARG A 1 170 ? -11.254 69.967 48.180 1.00 51.41 184 ARG A O 1
ATOM 1074 N N . ASP A 1 171 ? -10.562 67.841 47.959 1.00 51.04 185 ASP A N 1
ATOM 1075 C CA . ASP A 1 171 ? -9.357 68.025 48.809 1.00 51.70 185 ASP A CA 1
ATOM 1076 C C . ASP A 1 171 ? -8.153 68.715 48.131 1.00 49.06 185 ASP A C 1
ATOM 1077 O O . ASP A 1 171 ? -7.197 69.112 48.816 1.00 49.35 185 ASP A O 1
ATOM 1082 N N . ARG A 1 172 ? -8.200 68.837 46.800 1.00 45.23 186 ARG A N 1
ATOM 1083 C CA . ARG A 1 172 ? -7.078 69.322 45.973 1.00 42.84 186 ARG A CA 1
ATOM 1084 C C . ARG A 1 172 ? -7.656 69.413 44.592 1.00 41.29 186 ARG A C 1
ATOM 1085 O O . ARG A 1 172 ? -8.762 68.933 44.389 1.00 43.90 186 ARG A O 1
ATOM 1093 N N . PRO A 1 173 ? -6.936 70.016 43.642 1.00 39.22 187 PRO A N 1
ATOM 1094 C CA . PRO A 1 173 ? -7.391 69.985 42.258 1.00 39.97 187 PRO A CA 1
ATOM 1095 C C . PRO A 1 173 ? -7.436 68.598 41.568 1.00 38.54 187 PRO A C 1
ATOM 1096 O O . PRO A 1 173 ? -6.726 67.665 41.963 1.00 35.47 187 PRO A O 1
ATOM 1100 N N . ILE A 1 174 ? -8.311 68.467 40.565 1.00 38.71 188 ILE A N 1
ATOM 1101 C CA . ILE A 1 174 ? -8.277 67.302 39.663 1.00 40.47 188 ILE A CA 1
ATOM 1102 C C . ILE A 1 174 ? -7.099 67.483 38.700 1.00 37.79 188 ILE A C 1
ATOM 1103 O O . ILE A 1 174 ? -6.984 68.500 38.018 1.00 36.74 188 ILE A O 1
ATOM 1108 N N . VAL A 1 175 ? -6.203 66.517 38.672 1.00 35.25 189 VAL A N 1
ATOM 1109 C CA . VAL A 1 175 ? -5.120 66.602 37.707 1.00 35.95 189 VAL A CA 1
ATOM 1110 C C . VAL A 1 175 ? -5.515 65.802 36.466 1.00 34.73 189 VAL A C 1
ATOM 1111 O O . VAL A 1 175 ? -5.747 64.581 36.544 1.00 30.03 189 VAL A O 1
ATOM 1115 N N . ILE A 1 176 ? -5.593 66.528 35.352 1.00 32.77 190 ILE A N 1
ATOM 1116 C CA . ILE A 1 176 ? -5.905 65.997 34.045 1.00 33.14 190 ILE A CA 1
ATOM 1117 C C . ILE A 1 176 ? -4.624 66.026 33.213 1.00 32.90 190 ILE A C 1
ATOM 1118 O O . ILE A 1 176 ? -3.973 67.078 33.076 1.00 32.45 190 ILE A O 1
ATOM 1123 N N . MET A 1 177 ? -4.293 64.879 32.623 1.00 31.11 191 MET A N 1
ATOM 1124 C CA . MET A 1 177 ? -3.247 64.786 31.607 1.00 28.29 191 MET A CA 1
ATOM 1125 C C . MET A 1 177 ? -3.890 64.679 30.218 1.00 28.23 191 MET A C 1
ATOM 1126 O O . MET A 1 177 ? -4.626 63.741 29.966 1.00 31.69 191 MET A O 1
ATOM 1131 N N . LEU A 1 178 ? -3.642 65.650 29.340 1.00 26.04 192 LEU A N 1
ATOM 1132 C CA . LEU A 1 178 ? -4.059 65.556 27.960 1.00 26.69 192 LEU A CA 1
ATOM 1133 C C . LEU A 1 178 ? -2.932 64.958 27.149 1.00 29.26 192 LEU A C 1
ATOM 1134 O O . LEU A 1 178 ? -1.733 65.271 27.342 1.00 27.16 192 LEU A O 1
ATOM 1139 N N . ASP A 1 179 ? -3.337 64.071 26.239 1.00 30.97 193 ASP A N 1
ATOM 1140 C CA . ASP A 1 179 ? -2.438 63.373 25.335 1.00 29.62 193 ASP A CA 1
ATOM 1141 C C . ASP A 1 179 ? -2.917 63.537 23.900 1.00 29.21 193 ASP A C 1
ATOM 1142 O O . ASP A 1 179 ? -3.700 62.706 23.401 1.00 29.88 193 ASP A O 1
ATOM 1147 N N . PRO A 1 180 ? -2.454 64.600 23.219 1.00 28.54 194 PRO A N 1
ATOM 1148 C CA . PRO A 1 180 ? -2.788 64.685 21.787 1.00 26.96 194 PRO A CA 1
ATOM 1149 C C . PRO A 1 180 ? -2.015 63.640 21.009 1.00 27.72 194 PRO A C 1
ATOM 1150 O O . PRO A 1 180 ? -0.788 63.578 21.128 1.00 30.74 194 PRO A O 1
ATOM 1154 N N . GLY A 1 181 ? -2.716 62.840 20.211 1.00 24.49 195 GLY A N 1
ATOM 1155 C CA . GLY A 1 181 ? -2.105 61.693 19.586 1.00 25.23 195 GLY A CA 1
ATOM 1156 C C . GLY A 1 181 ? -1.005 62.056 18.617 1.00 29.44 195 GLY A C 1
ATOM 1157 O O . GLY A 1 181 ? -1.029 63.156 18.048 1.00 27.85 195 GLY A O 1
ATOM 1158 N N . HIS A 1 182 ? -0.029 61.143 18.465 1.00 28.45 196 HIS A N 1
ATOM 1159 C CA . HIS A 1 182 ? 0.981 61.205 17.401 1.00 29.56 196 HIS A CA 1
ATOM 1160 C C . HIS A 1 182 ? 2.012 62.335 17.530 1.00 31.28 196 HIS A C 1
ATOM 1161 O O . HIS A 1 182 ? 2.383 62.702 18.656 1.00 34.47 196 HIS A O 1
ATOM 1168 N N . GLY A 1 183 ? 2.520 62.841 16.402 1.00 29.21 197 GLY A N 1
ATOM 1169 C CA . GLY A 1 183 ? 3.485 63.938 16.449 1.00 27.79 197 GLY A CA 1
ATOM 1170 C C . GLY A 1 183 ? 4.762 63.658 15.673 1.00 29.53 197 GLY A C 1
ATOM 1171 O O . GLY A 1 183 ? 5.153 62.478 15.479 1.00 28.19 197 GLY A O 1
ATOM 1172 N N . GLY A 1 184 ? 5.386 64.748 15.207 1.00 27.16 198 GLY A N 1
ATOM 1173 C CA . GLY A 1 184 ? 6.637 64.698 14.474 1.00 29.33 198 GLY A CA 1
ATOM 1174 C C . GLY A 1 184 ? 6.568 63.736 13.305 1.00 32.76 198 GLY A C 1
ATOM 1175 O O . GLY A 1 184 ? 5.714 63.854 12.418 1.00 34.43 198 GLY A O 1
ATOM 1176 N N . GLU A 1 185 ? 7.472 62.774 13.317 1.00 31.43 199 GLU A N 1
ATOM 1177 C CA . GLU A 1 185 ? 7.522 61.748 12.302 1.00 31.94 199 GLU A CA 1
ATOM 1178 C C . GLU A 1 185 ? 6.183 60.987 12.088 1.00 30.01 199 GLU A C 1
ATOM 1179 O O . GLU A 1 185 ? 5.885 60.556 10.975 1.00 28.76 199 GLU A O 1
ATOM 1185 N N . ASP A 1 186 ? 5.390 60.843 13.139 1.00 27.81 200 ASP A N 1
ATOM 1186 C CA . ASP A 1 186 ? 4.081 60.158 13.040 1.00 26.91 200 ASP A CA 1
ATOM 1187 C C . ASP A 1 186 ? 2.947 61.179 12.830 1.00 26.88 200 ASP A C 1
ATOM 1188 O O . ASP A 1 186 ? 2.592 61.933 13.771 1.00 28.54 200 ASP A O 1
ATOM 1193 N N . SER A 1 187 ? 2.404 61.235 11.608 1.00 26.81 201 SER A N 1
ATOM 1194 C CA . SER A 1 187 ? 1.453 62.318 11.220 1.00 28.60 201 SER A CA 1
ATOM 1195 C C . SER A 1 187 ? 0.050 61.955 11.669 1.00 28.60 201 SER A C 1
ATOM 1196 O O . SER A 1 187 ? -0.883 62.759 11.648 1.00 28.95 201 SER A O 1
ATOM 1199 N N . GLY A 1 188 ? -0.089 60.712 12.080 1.00 27.84 202 GLY A N 1
ATOM 1200 C CA . GLY A 1 188 ? -1.396 60.171 12.302 1.00 32.82 202 GLY A CA 1
ATOM 1201 C C . GLY A 1 188 ? -2.075 59.908 10.971 1.00 32.65 202 GLY A C 1
ATOM 1202 O O . GLY A 1 188 ? -1.466 60.075 9.919 1.00 33.56 202 GLY A O 1
ATOM 1203 N N . ALA A 1 189 ? -3.338 59.487 11.024 1.00 31.78 203 ALA A N 1
ATOM 1204 C CA . ALA A 1 189 ? -4.126 59.298 9.833 1.00 28.34 203 ALA A CA 1
ATOM 1205 C C . ALA A 1 189 ? -4.148 60.611 9.044 1.00 28.38 203 ALA A C 1
ATOM 1206 O O . ALA A 1 189 ? -4.095 61.705 9.623 1.00 27.98 203 ALA A O 1
ATOM 1208 N N . VAL A 1 190 ? -4.221 60.508 7.718 1.00 30.24 204 VAL A N 1
ATOM 1209 C CA . VAL A 1 190 ? -4.210 61.697 6.835 1.00 30.39 204 VAL A CA 1
ATOM 1210 C C . VAL A 1 190 ? -5.532 61.777 6.058 1.00 31.84 204 VAL A C 1
ATOM 1211 O O . VAL A 1 190 ? -5.994 60.799 5.498 1.00 29.99 204 VAL A O 1
ATOM 1215 N N . GLY A 1 191 ? -6.165 62.939 6.045 1.00 31.93 205 GLY A N 1
ATOM 1216 C CA . GLY A 1 191 ? -7.414 63.051 5.293 1.00 34.67 205 GLY A CA 1
ATOM 1217 C C . GLY A 1 191 ? -7.262 62.873 3.790 1.00 34.47 205 GLY A C 1
ATOM 1218 O O . GLY A 1 191 ? -6.153 62.949 3.254 1.00 34.69 205 GLY A O 1
ATOM 1219 N N . LYS A 1 192 ? -8.380 62.631 3.110 1.00 35.79 206 LYS A N 1
ATOM 1220 C CA . LYS A 1 192 ? -8.423 62.719 1.651 1.00 36.94 206 LYS A CA 1
ATOM 1221 C C . LYS A 1 192 ? -7.877 64.069 1.183 1.00 37.84 206 LYS A C 1
ATOM 1222 O O . LYS A 1 192 ? -7.196 64.145 0.175 1.00 41.37 206 LYS A O 1
ATOM 1228 N N . TYR A 1 193 ? -8.167 65.148 1.890 1.00 37.50 207 TYR A N 1
ATOM 1229 C CA . TYR A 1 193 ? -7.677 66.420 1.407 1.00 37.87 207 TYR A CA 1
ATOM 1230 C C . TYR A 1 193 ? -6.429 66.870 2.138 1.00 38.15 207 TYR A C 1
ATOM 1231 O O . TYR A 1 193 ? -6.102 68.056 2.137 1.00 37.44 207 TYR A O 1
ATOM 1240 N N . LYS A 1 194 ? -5.751 65.917 2.781 1.00 38.10 208 LYS A N 1
ATOM 1241 C CA . LYS A 1 194 ? -4.390 66.115 3.282 1.00 39.59 208 LYS A CA 1
ATOM 1242 C C . LYS A 1 194 ? -4.235 66.650 4.719 1.00 38.13 208 LYS A C 1
ATOM 1243 O O . LYS A 1 194 ? -3.122 66.924 5.170 1.00 37.50 208 LYS A O 1
ATOM 1249 N N . THR A 1 195 ? -5.337 66.814 5.441 1.00 36.81 209 THR A N 1
ATOM 1250 C CA . THR A 1 195 ? -5.244 67.246 6.825 1.00 34.09 209 THR A CA 1
ATOM 1251 C C . THR A 1 195 ? -4.609 66.063 7.562 1.00 32.06 209 THR A C 1
ATOM 1252 O O . THR A 1 195 ? -4.955 64.917 7.294 1.00 32.88 209 THR A O 1
ATOM 1256 N N . ARG A 1 196 ? -3.632 66.354 8.413 1.00 31.61 210 ARG A N 1
ATOM 1257 C CA . ARG A 1 196 ? -2.905 65.336 9.173 1.00 30.38 210 ARG A CA 1
ATOM 1258 C C . ARG A 1 196 ? -3.504 65.329 10.567 1.00 29.77 210 ARG A C 1
ATOM 1259 O O . ARG A 1 196 ? -3.711 66.429 11.169 1.00 24.72 210 ARG A O 1
ATOM 1267 N N . GLU A 1 197 ? -3.753 64.113 11.082 1.00 25.80 211 GLU A N 1
ATOM 1268 C CA . GLU A 1 197 ? -4.355 63.930 12.418 1.00 25.38 211 GLU A CA 1
ATOM 1269 C C . GLU A 1 197 ? -3.548 64.597 13.535 1.00 27.77 211 GLU A C 1
ATOM 1270 O O . GLU A 1 197 ? -4.121 65.184 14.453 1.00 30.38 211 GLU A O 1
ATOM 1276 N N . LYS A 1 198 ? -2.217 64.529 13.443 1.00 28.83 212 LYS A N 1
ATOM 1277 C CA . LYS A 1 198 ? -1.336 65.170 14.409 1.00 27.02 212 LYS A CA 1
ATOM 1278 C C . LYS A 1 198 ? -1.598 66.666 14.621 1.00 28.76 212 LYS A C 1
ATOM 1279 O O . LYS A 1 198 ? -1.495 67.158 15.755 1.00 30.98 212 LYS A O 1
ATOM 1285 N N . ASP A 1 199 ? -1.957 67.396 13.568 1.00 28.02 213 ASP A N 1
ATOM 1286 C CA . ASP A 1 199 ? -2.185 68.854 13.690 1.00 30.56 213 ASP A CA 1
ATOM 1287 C C . ASP A 1 199 ? -3.504 69.181 14.397 1.00 30.58 213 ASP A C 1
ATOM 1288 O O . ASP A 1 199 ? -3.536 70.011 15.330 1.00 32.86 213 ASP A O 1
ATOM 1293 N N . VAL A 1 200 ? -4.587 68.535 13.956 1.00 29.46 214 VAL A N 1
ATOM 1294 C CA . VAL A 1 200 ? -5.921 68.804 14.488 1.00 28.00 214 VAL A CA 1
ATOM 1295 C C . VAL A 1 200 ? -6.071 68.325 15.936 1.00 28.61 214 VAL A C 1
ATOM 1296 O O . VAL A 1 200 ? -6.666 69.025 16.745 1.00 30.21 214 VAL A O 1
ATOM 1300 N N . VAL A 1 201 ? -5.502 67.179 16.302 1.00 28.12 215 VAL A N 1
ATOM 1301 C CA . VAL A 1 201 ? -5.638 66.754 17.691 1.00 27.90 215 VAL A CA 1
ATOM 1302 C C . VAL A 1 201 ? -4.794 67.639 18.629 1.00 28.99 215 VAL A C 1
ATOM 1303 O O . VAL A 1 201 ? -5.107 67.796 19.818 1.00 28.18 215 VAL A O 1
ATOM 1307 N N . LEU A 1 202 ? -3.752 68.262 18.086 1.00 28.70 216 LEU A N 1
ATOM 1308 C CA . LEU A 1 202 ? -3.001 69.216 18.888 1.00 29.42 216 LEU A CA 1
ATOM 1309 C C . LEU A 1 202 ? -3.806 70.486 19.108 1.00 28.21 216 LEU A C 1
ATOM 1310 O O . LEU A 1 202 ? -3.845 70.966 20.234 1.00 26.51 216 LEU A O 1
ATOM 1315 N N . GLN A 1 203 ? -4.414 71.029 18.040 1.00 27.75 217 GLN A N 1
ATOM 1316 C CA . GLN A 1 203 ? -5.248 72.259 18.133 1.00 26.99 217 GLN A CA 1
ATOM 1317 C C . GLN A 1 203 ? -6.412 72.028 19.098 1.00 27.70 217 GLN A C 1
ATOM 1318 O O . GLN A 1 203 ? -6.711 72.859 19.965 1.00 31.19 217 GLN A O 1
ATOM 1324 N N . ILE A 1 204 ? -7.041 70.864 19.001 1.00 26.09 218 ILE A N 1
ATOM 1325 C CA . ILE A 1 204 ? -8.124 70.521 19.935 1.00 27.35 218 ILE A CA 1
ATOM 1326 C C . ILE A 1 204 ? -7.620 70.397 21.394 1.00 28.48 218 ILE A C 1
ATOM 1327 O O . ILE A 1 204 ? -8.237 70.938 22.295 1.00 31.59 218 ILE A O 1
ATOM 1332 N N . ALA A 1 205 ? -6.502 69.707 21.623 1.00 26.67 219 ALA A N 1
ATOM 1333 C CA . ALA A 1 205 ? -5.863 69.699 22.952 1.00 28.85 219 ALA A CA 1
ATOM 1334 C C . ALA A 1 205 ? -5.500 71.063 23.534 1.00 30.26 219 ALA A C 1
ATOM 1335 O O . ALA A 1 205 ? -5.624 71.253 24.737 1.00 29.93 219 ALA A O 1
ATOM 1337 N N . ARG A 1 206 ? -5.063 72.002 22.692 1.00 30.25 220 ARG A N 1
ATOM 1338 C CA . ARG A 1 206 ? -4.720 73.352 23.150 1.00 32.98 220 ARG A CA 1
ATOM 1339 C C . ARG A 1 206 ? -5.943 74.151 23.611 1.00 35.30 220 ARG A C 1
ATOM 1340 O O . ARG A 1 206 ? -5.870 74.875 24.614 1.00 37.90 220 ARG A O 1
ATOM 1348 N N . ARG A 1 207 ? -7.062 74.014 22.891 1.00 35.25 221 ARG A N 1
ATOM 1349 C CA . ARG A 1 207 ? -8.320 74.683 23.276 1.00 31.64 221 ARG A CA 1
ATOM 1350 C C . ARG A 1 207 ? -8.779 74.103 24.590 1.00 32.83 221 ARG A C 1
ATOM 1351 O O . ARG A 1 207 ? -9.240 74.814 25.471 1.00 32.41 221 ARG A O 1
ATOM 1359 N N . LEU A 1 208 ? -8.622 72.790 24.732 1.00 32.39 222 LEU A N 1
ATOM 1360 C CA . LEU A 1 208 ? -9.119 72.126 25.915 1.00 28.99 222 LEU A CA 1
ATOM 1361 C C . LEU A 1 208 ? -8.243 72.462 27.101 1.00 30.71 222 LEU A C 1
ATOM 1362 O O . LEU A 1 208 ? -8.754 72.602 28.177 1.00 32.90 222 LEU A O 1
ATOM 1367 N N . ARG A 1 209 ? -6.923 72.556 26.904 1.00 35.19 223 ARG A N 1
ATOM 1368 C CA . ARG A 1 209 ? -5.984 72.963 27.956 1.00 37.22 223 ARG A CA 1
ATOM 1369 C C . ARG A 1 209 ? -6.367 74.361 28.435 1.00 37.27 223 ARG A C 1
ATOM 1370 O O . ARG A 1 209 ? -6.545 74.568 29.616 1.00 37.64 223 ARG A O 1
ATOM 1378 N N . SER A 1 210 ? -6.526 75.282 27.489 1.00 38.32 224 SER A N 1
ATOM 1379 C CA . SER A 1 210 ? -6.893 76.666 27.744 1.00 39.70 224 SER A CA 1
ATOM 1380 C C . SER A 1 210 ? -8.199 76.832 28.543 1.00 42.04 224 SER A C 1
ATOM 1381 O O . SER A 1 210 ? -8.253 77.638 29.464 1.00 44.84 224 SER A O 1
ATOM 1384 N N . LEU A 1 211 ? -9.243 76.076 28.200 1.00 42.98 225 LEU A N 1
ATOM 1385 C CA . LEU A 1 211 ? -10.471 76.042 28.999 1.00 42.36 225 LEU A CA 1
ATOM 1386 C C . LEU A 1 211 ? -10.180 75.564 30.413 1.00 41.71 225 LEU A C 1
ATOM 1387 O O . LEU A 1 211 ? -10.633 76.190 31.377 1.00 42.46 225 LEU A O 1
ATOM 1392 N N . ILE A 1 212 ? -9.439 74.468 30.554 1.00 39.63 226 ILE A N 1
ATOM 1393 C CA . ILE A 1 212 ? -9.200 73.885 31.897 1.00 37.76 226 ILE A CA 1
ATOM 1394 C C . ILE A 1 212 ? -8.438 74.835 32.815 1.00 40.87 226 ILE A C 1
ATOM 1395 O O . ILE A 1 212 ? -8.634 74.863 34.031 1.00 41.67 226 ILE A O 1
ATOM 1400 N N . GLU A 1 213 ? -7.581 75.654 32.237 1.00 43.87 227 GLU A N 1
ATOM 1401 C CA . GLU A 1 213 ? -6.835 76.559 33.082 1.00 47.72 227 GLU A CA 1
ATOM 1402 C C . GLU A 1 213 ? -7.641 77.818 33.373 1.00 47.99 227 GLU A C 1
ATOM 1403 O O . GLU A 1 213 ? -7.080 78.908 33.560 1.00 49.72 227 GLU A O 1
ATOM 1409 N N . LYS A 1 214 ? -8.964 77.646 33.395 1.00 47.74 228 LYS A N 1
ATOM 1410 C CA . LYS A 1 214 ? -9.915 78.639 33.917 1.00 47.16 228 LYS A CA 1
ATOM 1411 C C . LYS A 1 214 ? -10.806 77.959 34.918 1.00 48.31 228 LYS A C 1
ATOM 1412 O O . LYS A 1 214 ? -11.641 78.597 35.537 1.00 51.81 228 LYS A O 1
ATOM 1418 N N . GLU A 1 215 ? -10.655 76.644 35.040 1.00 49.93 229 GLU A N 1
ATOM 1419 C CA . GLU A 1 215 ? -11.294 75.885 36.104 1.00 48.84 229 GLU A CA 1
ATOM 1420 C C . GLU A 1 215 ? -10.385 75.918 37.321 1.00 49.99 229 GLU A C 1
ATOM 1421 O O . GLU A 1 215 ? -9.261 75.379 37.283 1.00 50.87 229 GLU A O 1
ATOM 1427 N N . GLY A 1 216 ? -10.852 76.579 38.381 1.00 49.39 230 GLY A N 1
ATOM 1428 C CA . GLY A 1 216 ? -10.113 76.635 39.628 1.00 50.95 230 GLY A CA 1
ATOM 1429 C C . GLY A 1 216 ? -9.948 75.238 40.210 1.00 50.95 230 GLY A C 1
ATOM 1430 O O . GLY A 1 216 ? -8.905 74.911 40.785 1.00 52.80 230 GLY A O 1
ATOM 1431 N N . ASN A 1 217 ? -11.007 74.449 40.072 1.00 49.17 231 ASN A N 1
ATOM 1432 C CA . ASN A 1 217 ? -11.065 73.013 40.368 1.00 49.00 231 ASN A CA 1
ATOM 1433 C C . ASN A 1 217 ? -9.877 72.160 39.835 1.00 46.61 231 ASN A C 1
ATOM 1434 O O . ASN A 1 217 ? -9.609 71.070 40.349 1.00 43.44 231 ASN A O 1
ATOM 1439 N N . MET A 1 218 ? -9.212 72.646 38.780 1.00 45.55 232 MET A N 1
ATOM 1440 C CA . MET A 1 218 ? -8.496 71.769 37.836 1.00 45.08 232 MET A CA 1
ATOM 1441 C C . MET A 1 218 ? -7.080 72.195 37.444 1.00 44.45 232 MET A C 1
ATOM 1442 O O . MET A 1 218 ? -6.761 73.390 37.315 1.00 41.99 232 MET A O 1
ATOM 1447 N N . LYS A 1 219 ? -6.250 71.182 37.225 1.00 43.06 233 LYS A N 1
ATOM 1448 C CA . LYS A 1 219 ? -4.878 71.354 36.792 1.00 41.22 233 LYS A CA 1
ATOM 1449 C C . LYS A 1 219 ? -4.676 70.440 35.587 1.00 39.88 233 LYS A C 1
ATOM 1450 O O . LYS A 1 219 ? -5.161 69.286 35.569 1.00 38.25 233 LYS A O 1
ATOM 1456 N N . VAL A 1 220 ? -3.981 70.965 34.573 1.00 39.22 234 VAL A N 1
ATOM 1457 C CA . VAL A 1 220 ? -3.744 70.254 33.313 1.00 35.18 234 VAL A CA 1
ATOM 1458 C C . VAL A 1 220 ? -2.270 70.247 32.948 1.00 36.27 234 VAL A C 1
ATOM 1459 O O . VAL A 1 220 ? -1.583 71.289 32.991 1.00 37.87 234 VAL A O 1
ATOM 1463 N N . TYR A 1 221 ? -1.809 69.067 32.542 1.00 37.19 235 TYR A N 1
ATOM 1464 C CA . TYR A 1 221 ? -0.555 68.897 31.816 1.00 34.75 235 TYR A CA 1
ATOM 1465 C C . TYR A 1 221 ? -0.807 68.346 30.424 1.00 34.49 235 TYR A C 1
ATOM 1466 O O . TYR A 1 221 ? -1.881 67.816 30.137 1.00 35.12 235 TYR A O 1
ATOM 1475 N N . MET A 1 222 ? 0.179 68.488 29.550 1.00 34.22 236 MET A N 1
ATOM 1476 C CA . MET A 1 222 ? 0.122 67.904 28.204 1.00 33.64 236 MET A CA 1
ATOM 1477 C C . MET A 1 222 ? 1.275 66.955 27.949 1.00 32.19 236 MET A C 1
ATOM 1478 O O . MET A 1 222 ? 2.392 67.247 28.330 1.00 31.54 236 MET A O 1
ATOM 1483 N N . THR A 1 223 ? 1.032 65.827 27.287 1.00 32.20 237 THR A N 1
ATOM 1484 C CA . THR A 1 223 ? 2.154 64.926 26.995 1.00 31.37 237 THR A CA 1
ATOM 1485 C C . THR A 1 223 ? 3.045 65.549 25.951 1.00 31.03 237 THR A C 1
ATOM 1486 O O . THR A 1 223 ? 4.215 65.218 25.863 1.00 34.48 237 THR A O 1
ATOM 1490 N N . ARG A 1 224 ? 2.469 66.414 25.127 1.00 30.30 238 ARG A N 1
ATOM 1491 C CA . ARG A 1 224 ? 3.216 67.221 24.172 1.00 26.34 238 ARG A CA 1
ATOM 1492 C C . ARG A 1 224 ? 2.404 68.470 23.918 1.00 26.86 238 ARG A C 1
ATOM 1493 O O . ARG A 1 224 ? 1.175 68.446 24.035 1.00 25.31 238 ARG A O 1
ATOM 1501 N N . ASN A 1 225 ? 3.100 69.552 23.578 1.00 28.26 239 ASN A N 1
ATOM 1502 C CA . ASN A 1 225 ? 2.489 70.791 23.177 1.00 30.64 239 ASN A CA 1
ATOM 1503 C C . ASN A 1 225 ? 3.198 71.361 21.954 1.00 31.51 239 ASN A C 1
ATOM 1504 O O . ASN A 1 225 ? 3.277 72.571 21.770 1.00 31.71 239 ASN A O 1
ATOM 1509 N N . GLU A 1 226 ? 3.666 70.471 21.088 1.00 32.88 240 GLU A N 1
ATOM 1510 C CA . GLU A 1 226 ? 4.262 70.867 19.817 1.00 33.18 240 GLU A CA 1
ATOM 1511 C C . GLU A 1 226 ? 4.381 69.677 18.886 1.00 33.20 240 GLU A C 1
ATOM 1512 O O . GLU A 1 226 ? 4.009 68.555 19.254 1.00 33.85 240 GLU A O 1
ATOM 1518 N N . ASP A 1 227 ? 4.906 69.908 17.684 1.00 33.69 241 ASP A N 1
ATOM 1519 C CA . ASP A 1 227 ? 5.041 68.829 16.715 1.00 32.01 241 ASP A CA 1
ATOM 1520 C C . ASP A 1 227 ? 6.257 67.933 17.002 1.00 33.17 241 ASP A C 1
ATOM 1521 O O . ASP A 1 227 ? 7.287 67.960 16.288 1.00 37.88 241 ASP A O 1
ATOM 1526 N N . ILE A 1 228 ? 6.139 67.115 18.034 1.00 30.82 242 ILE A N 1
ATOM 1527 C CA . ILE A 1 228 ? 7.215 66.214 18.419 1.00 28.23 242 ILE A CA 1
ATOM 1528 C C . ILE A 1 228 ? 6.621 64.823 18.538 1.00 28.70 242 ILE A C 1
ATOM 1529 O O . ILE A 1 228 ? 5.443 64.690 18.831 1.00 30.63 242 ILE A O 1
ATOM 1534 N N . PHE A 1 229 ? 7.421 63.792 18.313 1.00 28.31 243 PHE A N 1
ATOM 1535 C CA . PHE A 1 229 ? 6.995 62.439 18.565 1.00 29.57 243 PHE A CA 1
ATOM 1536 C C . PHE A 1 229 ? 7.282 61.996 19.994 1.00 31.77 243 PHE A C 1
ATOM 1537 O O . PHE A 1 229 ? 8.413 62.140 20.460 1.00 40.08 243 PHE A O 1
ATOM 1545 N N . ILE A 1 230 ? 6.291 61.439 20.691 1.00 31.12 244 ILE A N 1
ATOM 1546 C CA . ILE A 1 230 ? 6.502 60.882 22.038 1.00 29.82 244 ILE A CA 1
ATOM 1547 C C . ILE A 1 230 ? 6.126 59.406 22.001 1.00 31.53 244 ILE A C 1
ATOM 1548 O O . ILE A 1 230 ? 5.027 59.078 21.578 1.00 35.34 244 ILE A O 1
ATOM 1553 N N . PRO A 1 231 ? 7.041 58.501 22.401 1.00 32.81 245 PRO A N 1
ATOM 1554 C CA . PRO A 1 231 ? 6.716 57.059 22.469 1.00 32.89 245 PRO A CA 1
ATOM 1555 C C . PRO A 1 231 ? 5.497 56.755 23.342 1.00 33.82 245 PRO A C 1
ATOM 1556 O O . PRO A 1 231 ? 5.228 57.474 24.288 1.00 35.86 245 PRO A O 1
ATOM 1560 N N . LEU A 1 232 ? 4.784 55.682 23.041 1.00 34.09 246 LEU A N 1
ATOM 1561 C CA . LEU A 1 232 ? 3.573 55.378 23.764 1.00 35.56 246 LEU A CA 1
ATOM 1562 C C . LEU A 1 232 ? 3.796 55.204 25.259 1.00 35.97 246 LEU A C 1
ATOM 1563 O O . LEU A 1 232 ? 3.045 55.788 26.073 1.00 38.74 246 LEU A O 1
ATOM 1568 N N . GLN A 1 233 ? 4.817 54.460 25.648 1.00 34.87 247 GLN A N 1
ATOM 1569 C CA . GLN A 1 233 ? 4.983 54.227 27.085 1.00 37.63 247 GLN A CA 1
ATOM 1570 C C . GLN A 1 233 ? 5.434 55.457 27.851 1.00 36.89 247 GLN A C 1
ATOM 1571 O O . GLN A 1 233 ? 5.315 55.515 29.072 1.00 38.78 247 GLN A O 1
ATOM 1577 N N . VAL A 1 234 ? 5.918 56.457 27.126 1.00 33.42 248 VAL A N 1
ATOM 1578 C CA . VAL A 1 234 ? 6.366 57.699 27.734 1.00 29.63 248 VAL A CA 1
ATOM 1579 C C . VAL A 1 234 ? 5.157 58.582 28.076 1.00 30.95 248 VAL A C 1
ATOM 1580 O O . VAL A 1 234 ? 5.138 59.253 29.096 1.00 30.73 248 VAL A O 1
ATOM 1584 N N . ARG A 1 235 ? 4.133 58.545 27.223 1.00 30.17 249 ARG A N 1
ATOM 1585 C CA . ARG A 1 235 ? 2.887 59.224 27.479 1.00 26.22 249 ARG A CA 1
ATOM 1586 C C . ARG A 1 235 ? 2.295 58.696 28.784 1.00 28.19 249 ARG A C 1
ATOM 1587 O O . ARG A 1 235 ? 1.896 59.491 29.656 1.00 27.00 249 ARG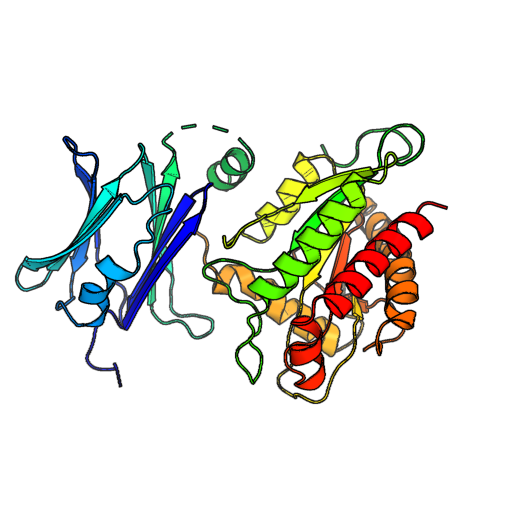 A O 1
ATOM 1595 N N . VAL A 1 236 ? 2.245 57.359 28.913 1.00 26.59 250 VAL A N 1
ATOM 1596 C CA . VAL A 1 236 ? 1.692 56.711 30.089 1.00 29.46 250 VAL A CA 1
ATOM 1597 C C . VAL A 1 236 ? 2.495 57.112 31.327 1.00 30.96 250 VAL A C 1
ATOM 1598 O O . VAL A 1 236 ? 1.925 57.534 32.335 1.00 33.93 250 VAL A O 1
ATOM 1602 N N . ALA A 1 237 ? 3.822 57.004 31.231 1.00 32.85 251 ALA A N 1
ATOM 1603 C CA . ALA A 1 237 ? 4.720 57.297 32.319 1.00 32.06 251 ALA A CA 1
ATOM 1604 C C . ALA A 1 237 ? 4.616 58.760 32.726 1.00 32.54 251 ALA A C 1
ATOM 1605 O O . ALA A 1 237 ? 4.713 59.045 33.907 1.00 33.72 251 ALA A O 1
ATOM 1607 N N . LYS A 1 238 ? 4.407 59.673 31.774 1.00 30.97 252 LYS A N 1
ATOM 1608 C CA . LYS A 1 238 ? 4.233 61.098 32.080 1.00 33.45 252 LYS A CA 1
ATOM 1609 C C . LYS A 1 238 ? 3.052 61.283 33.029 1.00 34.78 252 LYS A C 1
ATOM 1610 O O . LYS A 1 238 ? 3.103 62.074 33.972 1.00 35.42 252 LYS A O 1
ATOM 1616 N N . ALA A 1 239 ? 1.974 60.560 32.752 1.00 35.53 253 ALA A N 1
ATOM 1617 C CA . ALA A 1 239 ? 0.752 60.658 33.544 1.00 35.96 253 ALA A CA 1
ATOM 1618 C C . ALA A 1 239 ? 0.936 60.076 34.955 1.00 34.78 253 ALA A C 1
ATOM 1619 O O . ALA A 1 239 ? 0.411 60.607 35.914 1.00 36.88 253 ALA A O 1
ATOM 1621 N N . GLN A 1 240 ? 1.665 58.985 35.087 1.00 31.63 254 GLN A N 1
ATOM 1622 C CA . GLN A 1 240 ? 1.995 58.504 36.411 1.00 33.83 254 GLN A CA 1
ATOM 1623 C C . GLN A 1 240 ? 2.931 59.472 37.133 1.00 35.65 254 GLN A C 1
ATOM 1624 O O . GLN A 1 240 ? 2.810 59.685 38.326 1.00 38.69 254 GLN A O 1
ATOM 1630 N N . LYS A 1 241 ? 3.861 60.059 36.402 1.00 38.60 255 LYS A N 1
ATOM 1631 C CA . LYS A 1 241 ? 4.846 60.956 36.969 1.00 40.04 255 LYS A CA 1
ATOM 1632 C C . LYS A 1 241 ? 4.242 62.249 37.473 1.00 40.11 255 LYS A C 1
ATOM 1633 O O . LYS A 1 241 ? 4.587 62.696 38.574 1.00 45.15 255 LYS A O 1
ATOM 1639 N N . GLN A 1 242 ? 3.368 62.864 36.688 1.00 38.94 256 GLN A N 1
ATOM 1640 C CA . GLN A 1 242 ? 2.753 64.135 37.092 1.00 40.03 256 GLN A CA 1
ATOM 1641 C C . GLN A 1 242 ? 1.487 63.974 37.946 1.00 39.95 256 GLN A C 1
ATOM 1642 O O . GLN A 1 242 ? 0.782 64.956 38.203 1.00 38.74 256 GLN A O 1
ATOM 1648 N N . ARG A 1 243 ? 1.217 62.746 38.393 1.00 39.66 257 ARG A N 1
ATOM 1649 C CA . ARG A 1 243 ? 0.120 62.478 39.338 1.00 43.46 257 ARG A CA 1
ATOM 1650 C C . ARG A 1 243 ? -1.266 62.748 38.755 1.00 43.02 257 ARG A C 1
ATOM 1651 O O . ARG A 1 243 ? -2.088 63.378 39.417 1.00 46.99 257 ARG A O 1
ATOM 1659 N N . ALA A 1 244 ? -1.537 62.290 37.530 1.00 40.44 258 ALA A N 1
ATOM 1660 C CA . ALA A 1 244 ? -2.836 62.547 36.898 1.00 36.18 258 ALA A CA 1
ATOM 1661 C C . ALA A 1 244 ? -3.982 61.840 37.620 1.00 34.52 258 ALA A C 1
ATOM 1662 O O . ALA A 1 244 ? -3.817 60.715 38.067 1.00 34.97 258 ALA A O 1
ATOM 1664 N N . ASP A 1 245 ? -5.138 62.502 37.742 1.00 33.64 259 ASP A N 1
ATOM 1665 C CA . ASP A 1 245 ? -6.353 61.833 38.238 1.00 30.61 259 ASP A CA 1
ATOM 1666 C C . ASP A 1 245 ? -7.117 61.299 37.035 1.00 31.36 259 ASP A C 1
ATOM 1667 O O . ASP A 1 245 ? -7.802 60.300 37.127 1.00 32.49 259 ASP A O 1
ATOM 1672 N N . LEU A 1 246 ? -6.965 61.971 35.898 1.00 32.11 260 LEU A N 1
ATOM 1673 C CA . LEU A 1 246 ? -7.612 61.590 34.653 1.00 32.01 260 LEU A CA 1
ATOM 1674 C C . LEU A 1 246 ? -6.662 61.685 33.486 1.00 31.90 260 LEU A C 1
ATOM 1675 O O . LEU A 1 246 ? -5.919 62.690 33.319 1.00 35.32 260 LEU A O 1
ATOM 1680 N N . PHE A 1 247 ? -6.706 60.661 32.652 1.00 28.42 261 PHE A N 1
ATOM 1681 C CA . PHE A 1 247 ? -5.971 60.685 31.389 1.00 29.49 261 PHE A CA 1
ATOM 1682 C C . PHE A 1 247 ? -6.921 60.612 30.184 1.00 27.83 261 PHE A C 1
ATOM 1683 O O . PHE A 1 247 ? -7.717 59.670 30.072 1.00 27.15 261 PHE A O 1
ATOM 1691 N N . VAL A 1 248 ? -6.828 61.621 29.316 1.00 27.45 262 VAL A N 1
ATOM 1692 C CA . VAL A 1 248 ? -7.549 61.688 28.026 1.00 26.90 262 VAL A CA 1
ATOM 1693 C C . VAL A 1 248 ? -6.596 61.708 26.809 1.00 25.82 262 VAL A C 1
ATOM 1694 O O . VAL A 1 248 ? -5.733 62.567 26.676 1.00 22.52 262 VAL A O 1
ATOM 1698 N N . SER A 1 249 ? -6.768 60.753 25.915 1.00 25.65 263 SER A N 1
ATOM 1699 C CA . SER A 1 249 ? -5.932 60.676 24.745 1.00 24.14 263 SER A CA 1
ATOM 1700 C C . SER A 1 249 ? -6.840 61.105 23.614 1.00 25.23 263 SER A C 1
ATOM 1701 O O . SER A 1 249 ? -7.990 60.658 23.527 1.00 25.83 263 SER A O 1
ATOM 1704 N N . ILE A 1 250 ? -6.341 62.008 22.784 1.00 25.27 264 ILE A N 1
ATOM 1705 C CA . ILE A 1 250 ? -7.157 62.701 21.777 1.00 25.16 264 ILE A CA 1
ATOM 1706 C C . ILE A 1 250 ? -6.683 62.351 20.358 1.00 28.26 264 ILE A C 1
ATOM 1707 O O . ILE A 1 250 ? -5.491 62.468 20.016 1.00 26.78 264 ILE A O 1
ATOM 1712 N N . HIS A 1 251 ? -7.634 61.950 19.524 1.00 28.21 265 HIS A N 1
ATOM 1713 C CA . HIS A 1 251 ? -7.333 61.407 18.216 1.00 26.02 265 HIS A CA 1
ATOM 1714 C C . HIS A 1 251 ? -8.325 61.761 17.140 1.00 26.54 265 HIS A C 1
ATOM 1715 O O . HIS A 1 251 ? -9.398 62.291 17.417 1.00 32.74 265 HIS A O 1
ATOM 1722 N N . ALA A 1 252 ? -7.949 61.451 15.910 1.00 27.33 266 ALA A N 1
ATOM 1723 C CA . ALA A 1 252 ? -8.764 61.658 14.729 1.00 26.91 266 ALA A CA 1
ATOM 1724 C C . ALA A 1 252 ? -8.348 60.594 13.685 1.00 27.67 266 ALA A C 1
ATOM 1725 O O . ALA A 1 252 ? -7.900 60.906 12.594 1.00 28.10 266 ALA A O 1
ATOM 1727 N N . ASP A 1 253 ? -8.530 59.330 14.039 1.00 26.20 267 ASP A N 1
ATOM 1728 C CA . ASP A 1 253 ? -8.070 58.237 13.223 1.00 26.04 267 ASP A CA 1
ATOM 1729 C C . ASP A 1 253 ? -8.924 58.010 12.001 1.00 27.62 267 ASP A C 1
ATOM 1730 O O . ASP A 1 253 ? -9.765 58.818 11.681 1.00 29.21 267 ASP A O 1
ATOM 1735 N N . ALA A 1 254 ? -8.688 56.874 11.350 1.00 28.31 268 ALA A N 1
ATOM 1736 C CA . ALA A 1 254 ? -9.094 56.634 10.016 1.00 28.95 268 ALA A CA 1
ATOM 1737 C C . ALA A 1 254 ? -9.448 55.179 9.836 1.00 30.74 268 ALA A C 1
ATOM 1738 O O . ALA A 1 254 ? -8.852 54.302 10.447 1.00 33.23 268 ALA A O 1
ATOM 1740 N N . PHE A 1 255 ? -10.447 54.934 8.998 1.00 31.04 269 PHE A N 1
ATOM 1741 C CA . PHE A 1 255 ? -10.710 53.608 8.497 1.00 30.78 269 PHE A CA 1
ATOM 1742 C C . PHE A 1 255 ? -10.329 53.618 7.026 1.00 31.67 269 PHE A C 1
ATOM 1743 O O . PHE A 1 255 ? -10.148 54.694 6.424 1.00 28.61 269 PHE A O 1
ATOM 1751 N N . THR A 1 256 ? -10.229 52.427 6.433 1.00 33.82 270 THR A N 1
ATOM 1752 C CA . THR A 1 256 ? -10.027 52.336 4.989 1.00 34.63 270 THR A CA 1
ATOM 1753 C C . THR A 1 256 ? -11.247 52.916 4.218 1.00 34.94 270 THR A C 1
ATOM 1754 O O . THR A 1 256 ? -11.092 53.804 3.371 1.00 34.84 270 THR A O 1
ATOM 1758 N N . SER A 1 257 ? -12.455 52.466 4.554 1.00 35.19 271 SER A N 1
ATOM 1759 C CA . SER A 1 257 ? -13.669 53.104 4.050 1.00 33.57 271 SER A CA 1
ATOM 1760 C C . SER A 1 257 ? -13.881 54.566 4.546 1.00 32.71 271 SER A C 1
ATOM 1761 O O . SER A 1 257 ? -13.810 54.838 5.745 1.00 27.31 271 SER A O 1
ATOM 1764 N N . ARG A 1 258 ? -14.180 55.485 3.619 1.00 33.25 272 ARG A N 1
ATOM 1765 C CA . ARG A 1 258 ? -14.537 56.894 3.964 1.00 34.22 272 ARG A CA 1
ATOM 1766 C C . ARG A 1 258 ? -15.980 57.094 4.438 1.00 36.32 272 ARG A C 1
ATOM 1767 O O . ARG A 1 258 ? -16.424 58.235 4.650 1.00 34.38 272 ARG A O 1
ATOM 1775 N N . GLN A 1 259 ? -16.701 55.984 4.606 1.00 37.60 273 GLN A N 1
ATOM 1776 C CA . GLN A 1 259 ? -18.084 56.023 5.039 1.00 41.29 273 GLN A CA 1
ATOM 1777 C C . GLN A 1 259 ? -18.286 56.191 6.584 1.00 40.92 273 GLN A C 1
ATOM 1778 O O . GLN A 1 259 ? -18.941 57.146 7.003 1.00 40.95 273 GLN A O 1
ATOM 1784 N N . PRO A 1 260 ? -17.714 55.292 7.433 1.00 40.26 274 PRO A N 1
ATOM 1785 C CA . PRO A 1 260 ? -17.796 55.506 8.867 1.00 39.12 274 PRO A CA 1
ATOM 1786 C C . PRO A 1 260 ? -17.464 56.940 9.271 1.00 39.28 274 PRO A C 1
ATOM 1787 O O . PRO A 1 260 ? -16.480 57.525 8.801 1.00 36.94 274 PRO A O 1
ATOM 1791 N N . SER A 1 261 ? -18.287 57.497 10.150 1.00 40.57 275 SER A N 1
ATOM 1792 C CA . SER A 1 261 ? -18.066 58.855 10.646 1.00 41.60 275 SER A CA 1
ATOM 1793 C C . SER A 1 261 ? -18.624 59.003 12.048 1.00 40.17 275 SER A C 1
ATOM 1794 O O . SER A 1 261 ? -19.090 58.042 12.636 1.00 39.87 275 SER A O 1
ATOM 1797 N N . GLY A 1 262 ? -18.546 60.211 12.584 1.00 40.30 276 GLY A N 1
ATOM 1798 C CA . GLY A 1 262 ? -18.976 60.495 13.950 1.00 39.01 276 GLY A CA 1
ATOM 1799 C C . GLY A 1 262 ? -17.866 60.335 14.978 1.00 37.21 276 GLY A C 1
ATOM 1800 O O . GLY A 1 262 ? -16.848 59.721 14.701 1.00 38.52 276 GLY A O 1
ATOM 1801 N N . SER A 1 263 ? -18.089 60.903 16.161 1.00 34.11 277 SER A N 1
ATOM 1802 C CA . SER A 1 263 ? -17.215 60.786 17.299 1.00 30.11 277 SER A CA 1
ATOM 1803 C C . SER A 1 263 ? -17.426 59.494 18.057 1.00 32.66 277 SER A C 1
ATOM 1804 O O . SER A 1 263 ? -18.422 58.795 17.875 1.00 36.35 277 SER A O 1
ATOM 1807 N N . SER A 1 264 ? -16.499 59.189 18.947 1.00 31.34 278 SER A N 1
ATOM 1808 C CA . SER A 1 264 ? -16.513 57.919 19.617 1.00 32.21 278 SER A CA 1
ATOM 1809 C C . SER A 1 264 ? -15.536 58.010 20.790 1.00 30.78 278 SER A C 1
ATOM 1810 O O . SER A 1 264 ? -14.580 58.787 20.725 1.00 29.06 278 SER A O 1
ATOM 1813 N N . VAL A 1 265 ? -15.798 57.244 21.853 1.00 28.32 279 VAL A N 1
ATOM 1814 C CA . VAL A 1 265 ? -14.930 57.184 23.029 1.00 26.46 279 VAL A CA 1
ATOM 1815 C C . VAL A 1 265 ? -14.554 55.729 23.385 1.00 25.20 279 VAL A C 1
ATOM 1816 O O . VAL A 1 265 ? -15.408 54.874 23.348 1.00 25.76 279 VAL A O 1
ATOM 1820 N N . PHE A 1 266 ? -13.288 55.456 23.710 1.00 25.46 280 PHE A N 1
ATOM 1821 C CA . PHE A 1 266 ? -12.830 54.087 24.062 1.00 25.54 280 PHE A CA 1
ATOM 1822 C C . PHE A 1 266 ? -12.175 54.063 25.426 1.00 28.71 280 PHE A C 1
ATOM 1823 O O . PHE A 1 266 ? -11.632 55.079 25.886 1.00 33.52 280 PHE A O 1
ATOM 1831 N N . ALA A 1 267 ? -12.238 52.915 26.085 1.00 28.72 281 ALA A N 1
ATOM 1832 C CA . ALA A 1 267 ? -11.496 52.665 27.322 1.00 25.82 281 ALA A CA 1
ATOM 1833 C C . ALA A 1 267 ? -10.766 51.327 27.155 1.00 26.58 281 ALA A C 1
ATOM 1834 O O . ALA A 1 267 ? -10.923 50.624 26.140 1.00 25.26 281 ALA A O 1
ATOM 1836 N N . LEU A 1 268 ? -9.962 50.957 28.141 1.00 25.22 282 LEU A N 1
ATOM 1837 C CA . LEU A 1 268 ? -9.120 49.792 27.964 1.00 25.18 282 LEU A CA 1
ATOM 1838 C C . LEU A 1 268 ? -9.902 48.445 27.995 1.00 24.72 282 LEU A C 1
ATOM 1839 O O . LEU A 1 268 ? -10.910 48.321 28.667 1.00 25.33 282 LEU A O 1
ATOM 1844 N N . SER A 1 269 ? -9.474 47.468 27.206 1.00 27.34 283 SER A N 1
ATOM 1845 C CA . SER A 1 269 ? -9.738 46.074 27.548 1.00 26.37 283 SER A CA 1
ATOM 1846 C C . SER A 1 269 ? -8.488 45.299 27.310 1.00 28.52 283 SER A C 1
ATOM 1847 O O . SER A 1 269 ? -7.884 45.430 26.229 1.00 27.50 283 SER A O 1
ATOM 1850 N N . THR A 1 270 ? -8.128 44.445 28.263 1.00 28.84 284 THR A N 1
ATOM 1851 C CA . THR A 1 270 ? -6.973 43.546 28.063 1.00 32.01 284 THR A CA 1
ATOM 1852 C C . THR A 1 270 ? -7.445 42.159 27.619 1.00 32.70 284 THR A C 1
ATOM 1853 O O . THR A 1 270 ? -6.620 41.292 27.372 1.00 32.65 284 THR A O 1
ATOM 1857 N N . LYS A 1 271 ? -8.764 41.963 27.492 1.00 34.29 285 LYS A N 1
ATOM 1858 C CA . LYS A 1 271 ? -9.354 40.621 27.259 1.00 34.11 285 LYS A CA 1
ATOM 1859 C C . LYS A 1 271 ? -10.197 40.511 26.008 1.00 34.48 285 LYS A C 1
ATOM 1860 O O . LYS A 1 271 ? -11.014 39.599 25.903 1.00 35.76 285 LYS A O 1
ATOM 1866 N N . GLY A 1 272 ? -10.052 41.448 25.082 1.00 33.81 286 GLY A N 1
ATOM 1867 C CA . GLY A 1 272 ? -10.784 41.355 23.832 1.00 32.33 286 GLY A CA 1
ATOM 1868 C C . GLY A 1 272 ? -11.578 42.607 23.595 1.00 31.92 286 GLY A C 1
ATOM 1869 O O . GLY A 1 272 ? -12.154 43.177 24.511 1.00 34.90 286 GLY A O 1
ATOM 1870 N N . ALA A 1 273 ? -11.580 43.066 22.359 1.00 30.48 287 ALA A N 1
ATOM 1871 C CA . ALA A 1 273 ? -12.322 44.227 21.997 1.00 28.48 287 ALA A CA 1
ATOM 1872 C C . ALA A 1 273 ? -13.847 43.935 21.921 1.00 32.86 287 ALA A C 1
ATOM 1873 O O . ALA A 1 273 ? -14.273 42.777 21.748 1.00 35.13 287 ALA A O 1
ATOM 1875 N N . THR A 1 274 ? -14.643 45.002 22.041 1.00 32.61 288 THR A N 1
ATOM 1876 C CA . THR A 1 274 ? -16.103 44.978 21.993 1.00 31.81 288 THR A CA 1
ATOM 1877 C C . THR A 1 274 ? -16.645 45.131 20.574 1.00 33.48 288 THR A C 1
ATOM 1878 O O . THR A 1 274 ? -17.837 45.042 20.384 1.00 33.90 288 THR A O 1
ATOM 1882 N N . SER A 1 275 ? -15.796 45.406 19.591 1.00 34.32 289 SER A N 1
ATOM 1883 C CA . SER A 1 275 ? -16.223 45.450 18.190 1.00 36.87 289 SER A CA 1
ATOM 1884 C C . SER A 1 275 ? -15.007 45.320 17.302 1.00 37.72 289 SER A C 1
ATOM 1885 O O . SER A 1 275 ? -13.892 45.531 17.760 1.00 38.81 289 SER A O 1
ATOM 1888 N N . THR A 1 276 ? -15.206 44.990 16.031 1.00 39.04 290 THR A N 1
ATOM 1889 C CA . THR A 1 276 ? -14.076 44.867 15.113 1.00 39.96 290 THR A CA 1
ATOM 1890 C C . THR A 1 276 ? -13.510 46.248 14.841 1.00 39.03 290 THR A C 1
ATOM 1891 O O . THR A 1 276 ? -12.303 46.375 14.579 1.00 39.26 290 THR A O 1
ATOM 1895 N N . ALA A 1 277 ? -14.353 47.282 14.940 1.00 36.61 291 ALA A N 1
ATOM 1896 C CA . ALA A 1 277 ? -13.858 48.657 14.735 1.00 35.28 291 ALA A CA 1
ATOM 1897 C C . ALA A 1 277 ? -12.864 49.019 15.816 1.00 35.10 291 ALA A C 1
ATOM 1898 O O . ALA A 1 277 ? -11.795 49.588 15.518 1.00 36.41 291 ALA A O 1
ATOM 1900 N N . ALA A 1 278 ? -13.206 48.679 17.060 1.00 32.72 292 ALA A N 1
ATOM 1901 C CA . ALA A 1 278 ? -12.368 49.021 18.183 1.00 31.04 292 ALA A CA 1
ATOM 1902 C C . ALA A 1 278 ? -11.046 48.227 18.157 1.00 30.82 292 ALA A C 1
ATOM 1903 O O . ALA A 1 278 ? -9.977 48.779 18.453 1.00 29.35 292 ALA A O 1
ATOM 1905 N N . LYS A 1 279 ? -11.125 46.952 17.771 1.00 31.40 293 LYS A N 1
ATOM 1906 C CA . LYS A 1 279 ? -9.946 46.067 17.652 1.00 33.51 293 LYS A CA 1
ATOM 1907 C C . LYS A 1 279 ? -8.986 46.619 16.587 1.00 31.95 293 LYS A C 1
ATOM 1908 O O . LYS A 1 279 ? -7.777 46.734 16.831 1.00 32.40 293 LYS A O 1
ATOM 1914 N N . TYR A 1 280 ? -9.544 47.013 15.445 1.00 29.06 294 TYR A N 1
ATOM 1915 C CA . TYR A 1 280 ? -8.806 47.678 14.396 1.00 28.00 294 TYR A CA 1
ATOM 1916 C C . TYR A 1 280 ? -8.115 48.969 14.843 1.00 29.77 294 TYR A C 1
ATOM 1917 O O . TYR A 1 280 ? -6.949 49.172 14.506 1.00 33.73 294 TYR A O 1
ATOM 1926 N N . LEU A 1 281 ? -8.814 49.861 15.545 1.00 28.05 295 LEU A N 1
ATOM 1927 C CA . LEU A 1 281 ? -8.180 51.121 15.950 1.00 27.96 295 LEU A CA 1
ATOM 1928 C C . LEU A 1 281 ? -7.097 50.906 16.994 1.00 30.42 295 LEU A C 1
ATOM 1929 O O . LEU A 1 281 ? -6.132 51.683 17.058 1.00 30.53 295 LEU A O 1
ATOM 1934 N N . ALA A 1 282 ? -7.246 49.853 17.807 1.00 31.33 296 ALA A N 1
ATOM 1935 C CA . ALA A 1 282 ? -6.217 49.514 18.772 1.00 29.30 296 ALA A CA 1
ATOM 1936 C C . ALA A 1 282 ? -4.961 49.118 18.014 1.00 31.55 296 ALA A C 1
ATOM 1937 O O . ALA A 1 282 ? -3.869 49.609 18.343 1.00 30.32 296 ALA A O 1
ATOM 1939 N N . GLN A 1 283 ? -5.122 48.249 17.003 1.00 30.61 297 GLN A N 1
ATOM 1940 C CA . GLN A 1 283 ? -4.004 47.858 16.124 1.00 31.78 297 GLN A CA 1
ATOM 1941 C C . GLN A 1 283 ? -3.347 49.055 15.440 1.00 33.08 297 GLN A C 1
ATOM 1942 O O . GLN A 1 283 ? -2.106 49.183 15.483 1.00 32.05 297 GLN A O 1
ATOM 1948 N N . THR A 1 284 ? -4.153 49.928 14.804 1.00 31.45 298 THR A N 1
ATOM 1949 C CA . THR A 1 284 ? -3.549 51.057 14.114 1.00 32.54 298 THR A CA 1
ATOM 1950 C C . THR A 1 284 ? -2.902 52.049 15.067 1.00 30.45 298 THR A C 1
ATOM 1951 O O . THR A 1 284 ? -1.804 52.486 14.827 1.00 33.06 298 THR A O 1
ATOM 1955 N N . GLN A 1 285 ? -3.549 52.358 16.172 1.00 30.73 299 GLN A N 1
ATOM 1956 C CA . GLN A 1 285 ? -2.949 53.257 17.176 1.00 31.00 299 GLN A CA 1
ATOM 1957 C C . GLN A 1 285 ? -1.664 52.703 17.899 1.00 30.93 299 GLN A C 1
ATOM 1958 O O . GLN A 1 285 ? -0.775 53.473 18.261 1.00 27.32 299 GLN A O 1
ATOM 1964 N N . ASN A 1 286 ? -1.576 51.383 18.082 1.00 30.23 300 ASN A N 1
ATOM 1965 C CA . ASN A 1 286 ? -0.417 50.751 18.710 1.00 31.94 300 ASN A CA 1
ATOM 1966 C C . ASN A 1 286 ? 0.790 50.695 17.773 1.00 34.02 300 ASN A C 1
ATOM 1967 O O . ASN A 1 286 ? 1.919 50.461 18.236 1.00 36.56 300 ASN A O 1
ATOM 1972 N N . ALA A 1 287 ? 0.572 50.898 16.474 1.00 33.32 301 ALA A N 1
ATOM 1973 C CA . ALA A 1 287 ? 1.691 50.931 15.519 1.00 32.92 301 ALA A CA 1
ATOM 1974 C C . ALA A 1 287 ? 2.398 52.289 15.528 1.00 33.93 301 ALA A C 1
ATOM 1975 O O . ALA A 1 287 ? 3.330 52.525 14.747 1.00 37.26 301 ALA A O 1
ATOM 1977 N N . SER A 1 288 ? 1.954 53.176 16.404 1.00 30.48 302 SER A N 1
ATOM 1978 C CA . SER A 1 288 ? 2.485 54.508 16.436 1.00 32.01 302 SER A CA 1
ATOM 1979 C C . SER A 1 288 ? 3.970 54.504 16.699 1.00 32.43 302 SER A C 1
ATOM 1980 O O . SER A 1 288 ? 4.691 55.284 16.089 1.00 32.90 302 SER A O 1
ATOM 1983 N N . ASP A 1 289 ? 4.416 53.632 17.604 1.00 35.01 303 ASP A N 1
ATOM 1984 C CA . ASP A 1 289 ? 5.821 53.550 17.993 1.00 35.96 303 ASP A CA 1
ATOM 1985 C C . ASP A 1 289 ? 6.698 53.063 16.851 1.00 36.53 303 ASP A C 1
ATOM 1986 O O . ASP A 1 289 ? 7.842 53.472 16.750 1.00 38.45 303 ASP A O 1
ATOM 1991 N N . LEU A 1 290 ? 6.135 52.214 15.982 1.00 37.35 304 LEU A N 1
ATOM 1992 C CA . LEU A 1 290 ? 6.753 51.790 14.739 1.00 35.03 304 LEU A CA 1
ATOM 1993 C C . LEU A 1 290 ? 6.741 52.905 13.705 1.00 36.00 304 LEU A C 1
ATOM 1994 O O . LEU A 1 290 ? 7.684 53.052 12.912 1.00 39.87 304 LEU A O 1
ATOM 1999 N N . ILE A 1 291 ? 5.662 53.668 13.677 1.00 34.02 305 ILE A N 1
ATOM 2000 C CA . ILE A 1 291 ? 5.530 54.748 12.708 1.00 31.07 305 ILE A CA 1
ATOM 2001 C C . ILE A 1 291 ? 6.489 55.889 13.023 1.00 31.28 305 ILE A C 1
ATOM 2002 O O . ILE A 1 291 ? 7.202 56.335 12.151 1.00 29.99 305 ILE A O 1
ATOM 2007 N N . GLY A 1 292 ? 6.495 56.367 14.263 1.00 32.65 306 GLY A N 1
ATOM 2008 C CA . GLY A 1 292 ? 7.321 57.518 14.642 1.00 32.60 306 GLY A CA 1
ATOM 2009 C C . GLY A 1 292 ? 8.748 57.093 14.877 1.00 35.01 306 GLY A C 1
ATOM 2010 O O . GLY A 1 292 ? 9.655 57.827 14.570 1.00 34.42 306 GLY A O 1
ATOM 2011 N N . GLY A 1 293 ? 8.944 55.904 15.446 1.00 37.52 307 GLY A N 1
ATOM 2012 C CA . GLY A 1 293 ? 10.275 55.328 15.566 1.00 39.50 307 GLY A CA 1
ATOM 2013 C C . GLY A 1 293 ? 10.968 55.581 16.884 1.00 41.81 307 GLY A C 1
ATOM 2014 O O . GLY A 1 293 ? 11.185 56.727 17.286 1.00 40.97 307 GLY A O 1
ATOM 2015 N N . VAL A 1 294 ? 11.321 54.487 17.551 1.00 45.21 308 VAL A N 1
ATOM 2016 C CA . VAL A 1 294 ? 11.993 54.526 18.862 1.00 47.78 308 VAL A CA 1
ATOM 2017 C C . VAL A 1 294 ? 13.143 53.477 18.891 1.00 48.78 308 VAL A C 1
ATOM 2018 O O . VAL A 1 294 ? 13.120 52.517 18.115 1.00 47.38 308 VAL A O 1
ATOM 2022 N N . SER A 1 295 ? 14.137 53.638 19.768 1.00 52.52 309 SER A N 1
ATOM 2023 C CA . SER A 1 295 ? 15.104 52.516 20.007 1.00 56.43 309 SER A CA 1
ATOM 2024 C C . SER A 1 295 ? 14.662 51.538 21.112 1.00 56.42 309 SER A C 1
ATOM 2025 O O . SER A 1 295 ? 15.043 50.361 21.103 1.00 58.32 309 SER A O 1
ATOM 2028 N N . ASP A 1 308 ? -3.755 44.446 38.469 1.00 82.97 322 ASP A N 1
ATOM 2029 C CA . ASP A 1 308 ? -4.586 43.467 37.763 1.00 84.71 322 ASP A CA 1
ATOM 2030 C C . ASP A 1 308 ? -5.825 43.053 38.539 1.00 83.89 322 ASP A C 1
ATOM 2031 O O . ASP A 1 308 ? -6.766 42.513 37.962 1.00 84.19 322 ASP A O 1
ATOM 2036 N N . MET A 1 309 ? -5.809 43.272 39.848 1.00 82.84 323 MET A N 1
ATOM 2037 C CA . MET A 1 309 ? -7.056 43.430 40.584 1.00 80.69 323 MET A CA 1
ATOM 2038 C C . MET A 1 309 ? -7.364 44.936 40.601 1.00 77.52 323 MET A C 1
ATOM 2039 O O . MET A 1 309 ? -8.512 45.349 40.399 1.00 77.57 323 MET A O 1
ATOM 2044 N N . VAL A 1 310 ? -6.334 45.760 40.787 1.00 72.81 324 VAL A N 1
ATOM 2045 C CA . VAL A 1 310 ? -6.547 47.203 40.786 1.00 69.28 324 VAL A CA 1
ATOM 2046 C C . VAL A 1 310 ? -6.868 47.681 39.386 1.00 66.34 324 VAL A C 1
ATOM 2047 O O . VAL A 1 310 ? -7.556 48.698 39.229 1.00 66.35 324 VAL A O 1
ATOM 2051 N N . GLN A 1 311 ? -6.402 46.953 38.369 1.00 62.31 325 GLN A N 1
ATOM 2052 C CA . GLN A 1 311 ? -6.673 47.398 37.007 1.00 57.62 325 GLN A CA 1
ATOM 2053 C C . GLN A 1 311 ? -8.135 47.302 36.533 1.00 54.34 325 GLN A C 1
ATOM 2054 O O . GLN A 1 311 ? -8.625 48.241 35.907 1.00 53.17 325 GLN A O 1
ATOM 2060 N N . SER A 1 312 ? -8.819 46.194 36.827 1.00 51.09 326 SER A N 1
ATOM 2061 C CA . SER A 1 312 ? -10.240 46.066 36.494 1.00 48.50 326 SER A CA 1
ATOM 2062 C C . SER A 1 312 ? -11.058 47.181 37.101 1.00 45.91 326 SER A C 1
ATOM 2063 O O . SER A 1 312 ? -11.969 47.708 36.458 1.00 46.05 326 SER A O 1
ATOM 2066 N N . LEU A 1 313 ? -10.736 47.540 38.338 1.00 44.06 327 LEU A N 1
ATOM 2067 C CA . LEU A 1 313 ? -11.386 48.683 39.005 1.00 42.50 327 LEU A CA 1
ATOM 2068 C C . LEU A 1 313 ? -11.161 50.022 38.267 1.00 40.91 327 LEU A C 1
ATOM 2069 O O . LEU A 1 313 ? -12.091 50.837 38.178 1.00 41.98 327 LEU A O 1
ATOM 2074 N N . THR A 1 314 ? -9.950 50.228 37.740 1.00 35.11 328 THR A N 1
ATOM 2075 C CA . THR A 1 314 ? -9.593 51.426 36.971 1.00 33.83 328 THR A CA 1
ATOM 2076 C C . THR A 1 314 ? -10.315 51.496 35.617 1.00 33.85 328 THR A C 1
ATOM 2077 O O . THR A 1 314 ? -10.682 52.589 35.138 1.00 32.05 328 THR A O 1
ATOM 2081 N N . ILE A 1 315 ? -10.490 50.331 34.992 1.00 34.76 329 ILE A N 1
ATOM 2082 C CA . ILE A 1 315 ? -11.315 50.205 33.776 1.00 33.53 329 ILE A CA 1
ATOM 2083 C C . ILE A 1 315 ? -12.781 50.632 34.013 1.00 32.00 329 ILE A C 1
ATOM 2084 O O . ILE A 1 315 ? -13.297 51.513 33.307 1.00 32.32 329 ILE A O 1
ATOM 2089 N N . ALA A 1 316 ? -13.422 50.039 35.017 1.00 31.45 330 ALA A N 1
ATOM 2090 C CA . ALA A 1 316 ? -14.749 50.496 35.499 1.00 31.71 330 ALA A CA 1
ATOM 2091 C C . ALA A 1 316 ? -14.920 52.017 35.684 1.00 32.90 330 ALA A C 1
ATOM 2092 O O . ALA A 1 316 ? -15.937 52.550 35.264 1.00 36.31 330 ALA A O 1
ATOM 2094 N N . ASP A 1 317 ? -13.952 52.713 36.287 1.00 32.43 331 ASP A N 1
ATOM 2095 C CA . ASP A 1 317 ? -13.978 54.185 36.377 1.00 31.71 331 ASP A CA 1
ATOM 2096 C C . ASP A 1 317 ? -13.834 54.869 35.033 1.00 31.22 331 ASP A C 1
ATOM 2097 O O . ASP A 1 317 ? -14.432 55.927 34.798 1.00 32.56 331 ASP A O 1
ATOM 2102 N N . SER A 1 318 ? -12.967 54.309 34.185 1.00 30.77 332 SER A N 1
ATOM 2103 C CA . SER A 1 318 ? -12.764 54.776 32.807 1.00 29.44 332 SER A CA 1
ATOM 2104 C C . SER A 1 318 ? -13.996 54.663 31.941 1.00 29.32 332 SER A C 1
ATOM 2105 O O . SER A 1 318 ? -14.252 55.530 31.087 1.00 28.64 332 SER A O 1
ATOM 2108 N N . LEU A 1 319 ? -14.739 53.574 32.127 1.00 31.23 333 LEU A N 1
ATOM 2109 C CA . LEU A 1 319 ? -16.018 53.385 31.412 1.00 31.60 333 LEU A CA 1
ATOM 2110 C C . LEU A 1 319 ? -16.966 54.492 31.812 1.00 31.73 333 LEU A C 1
ATOM 2111 O O . LEU A 1 319 ? -17.587 55.125 30.935 1.00 33.25 333 LEU A O 1
ATOM 2116 N N . LYS A 1 320 ? -17.027 54.761 33.123 1.00 32.18 334 LYS A N 1
ATOM 2117 C CA . LYS A 1 320 ? -17.937 55.765 33.677 1.00 35.07 334 LYS A CA 1
ATOM 2118 C C . LYS A 1 320 ? -17.550 57.177 33.236 1.00 33.94 334 LYS A C 1
ATOM 2119 O O . LYS A 1 320 ? -18.405 57.964 32.817 1.00 35.76 334 LYS A O 1
ATOM 2125 N N . PHE A 1 321 ? -16.261 57.492 33.286 1.00 32.44 335 PHE A N 1
ATOM 2126 C CA . PHE A 1 321 ? -15.757 58.753 32.713 1.00 29.75 335 PHE A CA 1
ATOM 2127 C C . PHE A 1 321 ? -15.953 58.785 31.193 1.00 28.95 335 PHE A C 1
ATOM 2128 O O . PHE A 1 321 ? -16.372 59.799 30.641 1.00 31.22 335 PHE A O 1
ATOM 2136 N N . GLY A 1 322 ? -15.678 57.681 30.501 1.00 25.63 336 GLY A N 1
ATOM 2137 C CA . GLY A 1 322 ? -15.948 57.656 29.073 1.00 29.37 336 GLY A CA 1
ATOM 2138 C C . GLY A 1 322 ? -17.404 57.972 28.711 1.00 30.88 336 GLY A C 1
ATOM 2139 O O . GLY A 1 322 ? -17.684 58.774 27.791 1.00 30.63 336 GLY A O 1
ATOM 2140 N N . LYS A 1 323 ? -18.329 57.346 29.444 1.00 30.60 337 LYS A N 1
ATOM 2141 C CA . LYS A 1 323 ? -19.771 57.570 29.238 1.00 31.69 337 LYS A CA 1
ATOM 2142 C C . LYS A 1 323 ? -20.153 59.039 29.392 1.00 30.43 337 LYS A C 1
ATOM 2143 O O . LYS A 1 323 ? -20.890 59.562 28.542 1.00 30.11 337 LYS A O 1
ATOM 2149 N N . ALA A 1 324 ? -19.637 59.699 30.440 1.00 27.35 338 ALA A N 1
ATOM 2150 C CA . ALA A 1 324 ? -19.941 61.098 30.678 1.00 27.09 338 ALA A CA 1
ATOM 2151 C C . ALA A 1 324 ? -19.533 61.940 29.448 1.00 28.66 338 ALA A C 1
ATOM 2152 O O . ALA A 1 324 ? -20.309 62.746 28.945 1.00 31.62 338 ALA A O 1
ATOM 2154 N N . VAL A 1 325 ? -18.312 61.725 28.953 1.00 29.00 339 VAL A N 1
ATOM 2155 C CA . VAL A 1 325 ? -17.768 62.383 27.748 1.00 24.47 339 VAL A CA 1
ATOM 2156 C C . VAL A 1 325 ? -18.564 62.097 26.456 1.00 26.88 339 VAL A C 1
ATOM 2157 O O . VAL A 1 325 ? -18.838 63.013 25.670 1.00 27.58 339 VAL A O 1
ATOM 2161 N N . LEU A 1 326 ? -18.923 60.827 26.226 1.00 29.20 340 LEU A N 1
ATOM 2162 C CA . LEU A 1 326 ? -19.762 60.433 25.069 1.00 28.65 340 LEU A CA 1
ATOM 2163 C C . LEU A 1 326 ? -21.098 61.192 25.024 1.00 31.33 340 LEU A C 1
ATOM 2164 O O . LEU A 1 326 ? -21.538 61.675 23.940 1.00 32.02 340 LEU A O 1
ATOM 2169 N N . ASN A 1 327 ? -21.734 61.314 26.199 1.00 31.93 341 ASN A N 1
ATOM 2170 C CA . ASN A 1 327 ? -23.029 62.001 26.325 1.00 33.68 341 ASN A CA 1
ATOM 2171 C C . ASN A 1 327 ? -22.917 63.437 25.905 1.00 34.54 341 ASN A C 1
ATOM 2172 O O . ASN A 1 327 ? -23.849 63.979 25.289 1.00 35.80 341 ASN A O 1
ATOM 2177 N N . LYS A 1 328 ? -21.767 64.055 26.191 1.00 33.50 342 LYS A N 1
ATOM 2178 C CA . LYS A 1 328 ? -21.601 65.431 25.776 1.00 32.48 342 LYS A CA 1
ATOM 2179 C C . LYS A 1 328 ? -21.220 65.531 24.292 1.00 33.13 342 LYS A C 1
ATOM 2180 O O . LYS A 1 328 ? -21.636 66.481 23.617 1.00 34.87 342 LYS A O 1
ATOM 2186 N N . LEU A 1 329 ? -20.474 64.550 23.770 1.00 33.80 343 LEU A N 1
ATOM 2187 C CA . LEU A 1 329 ? -20.136 64.540 22.315 1.00 34.17 343 LEU A CA 1
ATOM 2188 C C . LEU A 1 329 ? -21.373 64.298 21.448 1.00 32.06 343 LEU A C 1
ATOM 2189 O O . LEU A 1 329 ? -21.486 64.844 20.348 1.00 31.52 343 LEU A O 1
ATOM 2194 N N . GLY A 1 330 ? -22.289 63.479 21.968 1.00 30.54 344 GLY A N 1
ATOM 2195 C CA . GLY A 1 330 ? -23.596 63.251 21.355 1.00 27.58 344 GLY A CA 1
ATOM 2196 C C . GLY A 1 330 ? -24.517 64.427 21.128 1.00 27.86 344 GLY A C 1
ATOM 2197 O O . GLY A 1 330 ? -25.508 64.269 20.429 1.00 30.51 344 GLY A O 1
ATOM 2198 N N . LYS A 1 331 ? -24.217 65.591 21.716 1.00 29.65 345 LYS A N 1
ATOM 2199 C CA . LYS A 1 331 ? -24.950 66.866 21.469 1.00 31.96 345 LYS A CA 1
ATOM 2200 C C . LYS A 1 331 ? -24.361 67.735 20.339 1.00 35.92 345 LYS A C 1
ATOM 2201 O O . LYS A 1 331 ? -24.957 68.776 19.936 1.00 38.77 345 LYS A O 1
ATOM 2207 N N . ILE A 1 332 ? -23.226 67.275 19.801 1.00 33.00 346 ILE A N 1
ATOM 2208 C CA . ILE A 1 332 ? -22.266 68.105 19.110 1.00 31.17 346 ILE A CA 1
ATOM 2209 C C . ILE A 1 332 ? -21.945 67.417 17.794 1.00 30.62 346 ILE A C 1
ATOM 2210 O O . ILE A 1 332 ? -21.582 68.097 16.803 1.00 27.02 346 ILE A O 1
ATOM 2215 N N . ASN A 1 333 ? -22.103 66.082 17.775 1.00 27.25 347 ASN A N 1
ATOM 2216 C CA . ASN A 1 333 ? -21.727 65.293 16.588 1.00 28.79 347 ASN A CA 1
ATOM 2217 C C . ASN A 1 333 ? -22.476 63.980 16.475 1.00 26.47 347 ASN A C 1
ATOM 2218 O O . ASN A 1 333 ? -22.835 63.426 17.490 1.00 26.91 347 ASN A O 1
ATOM 2223 N N . LYS A 1 334 ? -22.651 63.457 15.257 1.00 25.86 348 LYS A N 1
ATOM 2224 C CA . LYS A 1 334 ? -22.983 62.044 15.077 1.00 29.23 348 LYS A CA 1
ATOM 2225 C C . LYS A 1 334 ? -22.080 61.249 16.013 1.00 31.39 348 LYS A C 1
ATOM 2226 O O . LYS A 1 334 ? -20.921 61.593 16.139 1.00 33.50 348 LYS A O 1
ATOM 2232 N N . LEU A 1 335 ? -22.582 60.213 16.679 1.00 32.32 349 LEU A N 1
ATOM 2233 C CA . LEU A 1 335 ? -21.678 59.308 17.383 1.00 33.01 349 LEU A CA 1
ATOM 2234 C C . LEU A 1 335 ? -21.471 58.096 16.521 1.00 34.56 349 LEU A C 1
ATOM 2235 O O . LEU A 1 335 ? -22.429 57.561 16.018 1.00 36.54 349 LEU A O 1
ATOM 2240 N N . HIS A 1 336 ? -20.233 57.630 16.392 1.00 35.18 350 HIS A N 1
ATOM 2241 C CA . HIS A 1 336 ? -19.969 56.412 15.683 1.00 34.30 350 HIS A CA 1
ATOM 2242 C C . HIS A 1 336 ? -20.577 55.182 16.349 1.00 37.09 350 HIS A C 1
ATOM 2243 O O . HIS A 1 336 ? -21.144 54.320 15.672 1.00 38.22 350 HIS A O 1
ATOM 2250 N N . LYS A 1 337 ? -20.413 55.060 17.661 1.00 39.53 351 LYS A N 1
ATOM 2251 C CA . LYS A 1 337 ? -21.142 54.051 18.420 1.00 42.05 351 LYS A CA 1
ATOM 2252 C C . LYS A 1 337 ? -21.753 54.761 19.638 1.00 41.56 351 LYS A C 1
ATOM 2253 O O . LYS A 1 337 ? -21.190 55.731 20.142 1.00 40.83 351 LYS A O 1
ATOM 2259 N N . ASN A 1 338 ? -22.896 54.260 20.094 1.00 40.78 352 ASN A N 1
ATOM 2260 C CA . ASN A 1 338 ? -23.645 54.871 21.188 1.00 41.50 352 ASN A CA 1
ATOM 2261 C C . ASN A 1 338 ? -23.166 54.448 22.574 1.00 38.21 352 ASN A C 1
ATOM 2262 O O . ASN A 1 338 ? -23.670 54.939 23.557 1.00 40.88 352 ASN A O 1
ATOM 2267 N N . GLN A 1 339 ? -22.232 53.520 22.669 1.00 34.46 353 GLN A N 1
ATOM 2268 C CA . GLN A 1 339 ? -21.689 53.134 23.980 1.00 35.61 353 GLN A CA 1
ATOM 2269 C C . GLN A 1 339 ? -20.178 53.364 24.001 1.00 32.39 353 GLN A C 1
ATOM 2270 O O . GLN A 1 339 ? -19.559 53.590 22.950 1.00 31.56 353 GLN A O 1
ATOM 2276 N N . VAL A 1 340 ? -19.580 53.324 25.189 1.00 30.49 354 VAL A N 1
ATOM 2277 C CA . VAL A 1 340 ? -18.139 53.391 25.293 1.00 29.53 354 VAL A CA 1
ATOM 2278 C C . VAL A 1 340 ? -17.618 52.045 24.806 1.00 30.72 354 VAL A C 1
ATOM 2279 O O . VAL A 1 340 ? -18.203 51.028 25.147 1.00 32.95 354 VAL A O 1
ATOM 2283 N N . GLU A 1 341 ? -16.574 52.030 23.971 1.00 28.98 355 GLU A N 1
ATOM 2284 C CA . GLU A 1 341 ? -16.036 50.748 23.472 1.00 31.24 355 GLU A CA 1
ATOM 2285 C C . GLU A 1 341 ? -14.704 50.441 24.165 1.00 31.19 355 GLU A C 1
ATOM 2286 O O . GLU A 1 341 ? -14.132 51.284 24.870 1.00 34.59 355 GLU A O 1
ATOM 2292 N N . GLN A 1 342 ? -14.199 49.241 23.943 1.00 28.55 356 GLN A N 1
ATOM 2293 C CA . GLN A 1 342 ? -12.978 48.788 24.584 1.00 27.26 356 GLN A CA 1
ATOM 2294 C C . GLN A 1 342 ? -12.124 47.982 23.604 1.00 28.57 356 GLN A C 1
ATOM 2295 O O . GLN A 1 342 ? -12.648 47.212 22.794 1.00 30.25 356 GLN A O 1
ATOM 2301 N N . ALA A 1 343 ? -10.817 48.207 23.639 1.00 28.30 357 ALA A N 1
ATOM 2302 C CA . ALA A 1 343 ? -9.870 47.406 22.886 1.00 26.68 357 ALA A CA 1
ATOM 2303 C C . ALA A 1 343 ? -8.496 47.592 23.519 1.00 27.31 357 ALA A C 1
ATOM 2304 O O . ALA A 1 343 ? -8.337 48.462 24.396 1.00 28.47 357 ALA A O 1
ATOM 2306 N N . GLY A 1 344 ? -7.515 46.787 23.098 1.00 28.02 358 GLY A N 1
ATOM 2307 C CA . GLY A 1 344 ? -6.153 46.796 23.703 1.00 26.78 358 GLY A CA 1
ATOM 2308 C C . GLY A 1 344 ? -5.268 48.013 23.399 1.00 28.31 358 GLY A C 1
ATOM 2309 O O . GLY A 1 344 ? -4.193 47.859 22.816 1.00 27.67 358 GLY A O 1
ATOM 2310 N N . PHE A 1 345 ? -5.702 49.217 23.784 1.00 25.84 359 PHE A N 1
ATOM 2311 C CA . PHE A 1 345 ? -4.928 50.447 23.508 1.00 30.35 359 PHE A CA 1
ATOM 2312 C C . PHE A 1 345 ? -3.769 50.611 24.499 1.00 31.43 359 PHE A C 1
ATOM 2313 O O . PHE A 1 345 ? -3.997 50.735 25.711 1.00 35.03 359 PHE A O 1
ATOM 2321 N N . ALA A 1 346 ? -2.538 50.636 23.991 1.00 31.28 360 ALA A N 1
ATOM 2322 C CA . ALA A 1 346 ? -1.372 50.748 24.856 1.00 30.20 360 ALA A CA 1
ATOM 2323 C C . ALA A 1 346 ? -1.347 52.040 25.710 1.00 33.69 360 ALA A C 1
ATOM 2324 O O . ALA A 1 346 ? -0.939 51.975 26.874 1.00 34.42 360 ALA A O 1
ATOM 2326 N N . VAL A 1 347 ? -1.799 53.201 25.181 1.00 35.61 361 VAL A N 1
ATOM 2327 C CA . VAL A 1 347 ? -1.814 54.444 25.993 1.00 32.81 361 VAL A CA 1
ATOM 2328 C C . VAL A 1 347 ? -2.780 54.399 27.169 1.00 33.08 361 VAL A C 1
ATOM 2329 O O . VAL A 1 347 ? -2.763 55.303 28.018 1.00 34.58 361 VAL A O 1
ATOM 2333 N N . LEU A 1 348 ? -3.673 53.418 27.200 1.00 31.65 362 LEU A N 1
ATOM 2334 C CA . LEU A 1 348 ? -4.659 53.365 28.284 1.00 33.43 362 LEU A CA 1
ATOM 2335 C C . LEU A 1 348 ? -4.280 52.360 29.411 1.00 36.44 362 LEU A C 1
ATOM 2336 O O . LEU A 1 348 ? -5.106 52.038 30.274 1.00 36.88 362 LEU A O 1
ATOM 2341 N N . LYS A 1 349 ? -3.015 51.918 29.413 1.00 38.40 363 LYS A N 1
ATOM 2342 C CA . LYS A 1 349 ? -2.529 50.844 30.282 1.00 41.02 363 LYS A CA 1
ATOM 2343 C C . LYS A 1 349 ? -2.121 51.290 31.683 1.00 41.73 363 LYS A C 1
ATOM 2344 O O . LYS A 1 349 ? -1.837 50.435 32.518 1.00 46.74 363 LYS A O 1
ATOM 2350 N N . ALA A 1 350 ? -2.107 52.594 31.956 1.00 40.78 364 ALA A N 1
ATOM 2351 C CA . ALA A 1 350 ? -1.766 53.110 33.287 1.00 42.38 364 ALA A CA 1
ATOM 2352 C C . ALA A 1 350 ? -2.623 52.437 34.333 1.00 46.05 364 ALA A C 1
ATOM 2353 O O . ALA A 1 350 ? -3.824 52.618 34.307 1.00 48.42 364 ALA A O 1
ATOM 2355 N N . PRO A 1 351 ? -2.014 51.680 35.279 1.00 50.85 365 PRO A N 1
ATOM 2356 C CA . PRO A 1 351 ? -2.867 50.775 36.084 1.00 51.73 365 PRO A CA 1
ATOM 2357 C C . PRO A 1 351 ? -3.740 51.474 37.130 1.00 52.37 365 PRO A C 1
ATOM 2358 O O . PRO A 1 351 ? -4.738 50.893 37.582 1.00 51.58 365 PRO A O 1
ATOM 2362 N N . ASP A 1 352 ? -3.384 52.707 37.498 1.00 52.62 366 ASP A N 1
ATOM 2363 C CA . ASP A 1 352 ? -4.038 53.383 38.630 1.00 53.58 366 ASP A CA 1
ATOM 2364 C C . ASP A 1 352 ? -4.803 54.593 38.179 1.00 51.07 366 ASP A C 1
ATOM 2365 O O . ASP A 1 352 ? -5.384 55.314 38.990 1.00 49.73 366 ASP A O 1
ATOM 2370 N N . ILE A 1 353 ? -4.780 54.849 36.880 1.00 49.43 367 ILE A N 1
ATOM 2371 C CA . ILE A 1 353 ? -5.469 56.048 36.368 1.00 46.00 367 ILE A CA 1
ATOM 2372 C C . ILE A 1 353 ? -6.606 55.836 35.290 1.00 42.28 367 ILE A C 1
ATOM 2373 O O . ILE A 1 353 ? -6.401 55.164 34.257 1.00 42.65 367 ILE A O 1
ATOM 2378 N N . PRO A 1 354 ? -7.815 56.381 35.566 1.00 37.90 368 PRO A N 1
ATOM 2379 C CA . PRO A 1 354 ? -8.897 56.328 34.577 1.00 34.00 368 PRO A CA 1
ATOM 2380 C C . PRO A 1 354 ? -8.469 57.015 33.286 1.00 32.36 368 PRO A C 1
ATOM 2381 O O . PRO A 1 354 ? -8.100 58.206 33.287 1.00 30.35 368 PRO A O 1
ATOM 2385 N N . SER A 1 355 ? -8.530 56.261 32.190 1.00 30.39 369 SER A N 1
ATOM 2386 C CA . SER A 1 355 ? -7.948 56.687 30.942 1.00 28.80 369 SER A CA 1
ATOM 2387 C C . SER A 1 355 ? -8.915 56.401 29.818 1.00 28.83 369 SER A C 1
ATOM 2388 O O . SER A 1 355 ? -9.493 55.314 29.723 1.00 31.08 369 SER A O 1
ATOM 2391 N N . ILE A 1 356 ? -9.072 57.373 28.940 1.00 27.45 370 ILE A N 1
ATOM 2392 C CA . ILE A 1 356 ? -9.913 57.200 27.788 1.00 25.50 370 ILE A CA 1
ATOM 2393 C C . ILE A 1 356 ? -9.278 57.730 26.509 1.00 26.62 370 ILE A C 1
ATOM 2394 O O . ILE A 1 356 ? -8.424 58.613 26.530 1.00 26.43 370 ILE A O 1
ATOM 2399 N N . LEU A 1 357 ? -9.727 57.194 25.385 1.00 25.36 371 LEU A N 1
ATOM 2400 C CA . LEU A 1 357 ? -9.288 57.679 24.104 1.00 26.28 371 LEU A CA 1
ATOM 2401 C C . LEU A 1 357 ? -10.534 58.246 23.382 1.00 26.38 371 LEU A C 1
ATOM 2402 O O . LEU A 1 357 ? -11.546 57.563 23.184 1.00 27.00 371 LEU A O 1
ATOM 2407 N N . VAL A 1 358 ? -10.454 59.518 23.034 1.00 26.20 372 VAL A N 1
ATOM 2408 C CA . VAL A 1 358 ? -11.526 60.235 22.395 1.00 24.12 372 VAL A CA 1
ATOM 2409 C C . VAL A 1 358 ? -11.202 60.304 20.921 1.00 24.03 372 VAL A C 1
ATOM 2410 O O . VAL A 1 358 ? -10.222 60.924 20.515 1.00 23.31 372 VAL A O 1
ATOM 2414 N N . GLU A 1 359 ? -12.005 59.630 20.110 1.00 26.47 373 GLU A N 1
ATOM 2415 C CA . GLU A 1 359 ? -12.001 59.855 18.668 1.00 28.10 373 GLU A CA 1
ATOM 2416 C C . GLU A 1 359 ? -12.850 61.086 18.411 1.00 29.98 373 GLU A C 1
ATOM 2417 O O . GLU A 1 359 ? -14.069 60.999 18.366 1.00 29.24 373 GLU A O 1
ATOM 2423 N N . THR A 1 360 ? -12.207 62.244 18.291 1.00 30.39 374 THR A N 1
ATOM 2424 C CA . THR A 1 360 ? -12.931 63.471 18.010 1.00 30.24 374 THR A CA 1
ATOM 2425 C C . THR A 1 360 ? -13.759 63.315 16.753 1.00 31.12 374 THR A C 1
ATOM 2426 O O . THR A 1 360 ? -14.894 63.731 16.724 1.00 34.01 374 THR A O 1
ATOM 2430 N N . ALA A 1 361 ? -13.171 62.733 15.714 1.00 31.39 375 ALA A N 1
ATOM 2431 C CA . ALA A 1 361 ? -13.891 62.276 14.539 1.00 31.74 375 ALA A CA 1
ATOM 2432 C C . ALA A 1 361 ? -12.935 61.442 13.652 1.00 33.81 375 ALA A C 1
ATOM 2433 O O . ALA A 1 361 ? -11.712 61.556 13.793 1.00 35.06 375 ALA A O 1
ATOM 2435 N N . PHE A 1 362 ? -13.488 60.610 12.754 1.00 32.01 376 PHE A N 1
ATOM 2436 C CA . PHE A 1 362 ? -12.690 59.896 11.762 1.00 31.42 376 PHE A CA 1
ATOM 2437 C C . PHE A 1 362 ? -12.319 60.743 10.550 1.00 31.71 376 PHE A C 1
ATOM 2438 O O . PHE A 1 362 ? -13.175 61.070 9.721 1.00 30.44 376 PHE A O 1
ATOM 2446 N N . ILE A 1 363 ? -11.032 61.139 10.510 1.00 30.22 377 ILE A N 1
ATOM 2447 C CA . ILE A 1 363 ? -10.465 62.021 9.485 1.00 28.80 377 ILE A CA 1
ATOM 2448 C C . ILE A 1 363 ? -10.514 61.343 8.095 1.00 29.15 377 ILE A C 1
ATOM 2449 O O . ILE A 1 363 ? -10.438 62.006 7.080 1.00 26.89 377 ILE A O 1
ATOM 2454 N N . SER A 1 364 ? -10.691 60.017 8.070 1.00 29.52 378 SER A N 1
ATOM 2455 C CA . SER A 1 364 ? -10.894 59.275 6.828 1.00 28.83 378 SER A CA 1
ATOM 2456 C C . SER A 1 364 ? -12.152 59.708 6.121 1.00 30.28 378 SER A C 1
ATOM 2457 O O . SER A 1 364 ? -12.265 59.569 4.892 1.00 31.09 378 SER A O 1
ATOM 2460 N N . ASN A 1 365 ? -13.080 60.279 6.891 1.00 32.58 379 ASN A N 1
ATOM 2461 C CA . ASN A 1 365 ? -14.367 60.777 6.376 1.00 30.42 379 ASN A CA 1
ATOM 2462 C C . ASN A 1 365 ? -14.300 62.222 5.916 1.00 31.55 379 ASN A C 1
ATOM 2463 O O . ASN A 1 365 ? -13.883 63.101 6.685 1.00 31.49 379 ASN A O 1
ATOM 2468 N N . VAL A 1 366 ? -14.724 62.470 4.673 1.00 31.29 380 VAL A N 1
ATOM 2469 C CA . VAL A 1 366 ? -14.518 63.773 4.036 1.00 29.87 380 VAL A CA 1
ATOM 2470 C C . VAL A 1 366 ? -15.190 64.900 4.800 1.00 29.79 380 VAL A C 1
ATOM 2471 O O . VAL A 1 366 ? -14.616 65.977 4.968 1.00 28.73 380 VAL A O 1
ATOM 2475 N N . GLU A 1 367 ? -16.386 64.634 5.302 1.00 30.10 381 GLU A N 1
ATOM 2476 C CA . GLU A 1 367 ? -17.152 65.632 6.050 1.00 33.00 381 GLU A CA 1
ATOM 2477 C C . GLU A 1 367 ? -16.534 65.939 7.418 1.00 32.35 381 GLU A C 1
ATOM 2478 O O . GLU A 1 367 ? -16.472 67.086 7.868 1.00 34.06 381 GLU A O 1
ATOM 2484 N N . GLU A 1 368 ? -16.093 64.887 8.083 1.00 31.87 382 GLU A N 1
ATOM 2485 C CA . GLU A 1 368 ? -15.424 65.026 9.346 1.00 31.87 382 GLU A CA 1
ATOM 2486 C C . GLU A 1 368 ? -14.020 65.573 9.224 1.00 27.79 382 GLU A C 1
ATOM 2487 O O . GLU A 1 368 ? -13.630 66.334 10.064 1.00 32.18 382 GLU A O 1
ATOM 2493 N N . GLU A 1 369 ? -13.300 65.285 8.156 1.00 25.46 383 GLU A N 1
ATOM 2494 C CA . GLU A 1 369 ? -12.035 65.983 7.904 1.00 27.46 383 GLU A CA 1
ATOM 2495 C C . GLU A 1 369 ? -12.232 67.485 7.869 1.00 30.53 383 GLU A C 1
ATOM 2496 O O . GLU A 1 369 ? -11.495 68.241 8.506 1.00 35.17 383 GLU A O 1
ATOM 2502 N N . ARG A 1 370 ? -13.248 67.929 7.147 1.00 33.10 384 ARG A N 1
ATOM 2503 C CA . ARG A 1 370 ? -13.487 69.344 6.980 1.00 35.79 384 ARG A CA 1
ATOM 2504 C C . ARG A 1 370 ? -13.947 69.978 8.282 1.00 36.70 384 ARG A C 1
ATOM 2505 O O . ARG A 1 370 ? -13.551 71.104 8.584 1.00 36.91 384 ARG A O 1
ATOM 2513 N N . LYS A 1 371 ? -14.782 69.273 9.047 1.00 37.08 385 LYS A N 1
ATOM 2514 C CA . LYS A 1 371 ? -15.193 69.767 10.366 1.00 39.44 385 LYS A CA 1
ATOM 2515 C C . LYS A 1 371 ? -14.012 69.941 11.339 1.00 38.54 385 LYS A C 1
ATOM 2516 O O . LYS A 1 371 ? -13.917 70.934 12.052 1.00 38.25 385 LYS A O 1
ATOM 2522 N N . LEU A 1 372 ? -13.118 68.959 11.364 1.00 37.37 386 LEU A N 1
ATOM 2523 C CA . LEU A 1 372 ? -11.958 69.003 12.230 1.00 37.19 386 LEU A CA 1
ATOM 2524 C C . LEU A 1 372 ? -11.052 70.182 11.989 1.00 39.54 386 LEU A C 1
ATOM 2525 O O . LEU A 1 372 ? -10.283 70.535 12.904 1.00 41.43 386 LEU A O 1
ATOM 2530 N N . LYS A 1 373 ? -11.115 70.798 10.790 1.00 39.39 387 LYS A N 1
ATOM 2531 C CA . LYS A 1 373 ? -10.280 72.001 10.495 1.00 37.39 387 LYS A CA 1
ATOM 2532 C C . LYS A 1 373 ? -10.892 73.293 11.015 1.00 37.34 387 LYS A C 1
ATOM 2533 O O . LYS A 1 373 ? -10.221 74.334 11.044 1.00 38.52 387 LYS A O 1
ATOM 2539 N N . THR A 1 374 ? -12.153 73.236 11.429 1.00 33.83 388 THR A N 1
ATOM 2540 C CA . THR A 1 374 ? -12.878 74.446 11.788 1.00 34.87 388 THR A CA 1
ATOM 2541 C C . THR A 1 374 ? -12.675 74.782 13.248 1.00 34.87 388 THR A C 1
ATOM 2542 O O . THR A 1 374 ? -12.816 73.901 14.094 1.00 39.47 388 THR A O 1
ATOM 2546 N N . ALA A 1 375 ? -12.391 76.042 13.557 1.00 34.19 389 ALA A N 1
ATOM 2547 C CA . ALA A 1 375 ? -12.374 76.531 14.945 1.00 35.44 389 ALA A CA 1
ATOM 2548 C C . ALA A 1 375 ? -13.657 76.217 15.786 1.00 38.19 389 ALA A C 1
ATOM 2549 O O . ALA A 1 375 ? -13.556 75.844 16.973 1.00 43.96 389 ALA A O 1
ATOM 2551 N N . THR A 1 376 ? -14.847 76.297 15.196 1.00 36.02 390 THR A N 1
ATOM 2552 C CA . THR A 1 376 ? -16.072 75.977 15.943 1.00 33.58 390 THR A CA 1
ATOM 2553 C C . THR A 1 376 ? -16.160 74.544 16.392 1.00 32.70 390 THR A C 1
ATOM 2554 O O . THR A 1 376 ? -16.457 74.277 17.554 1.00 33.04 390 THR A O 1
ATOM 2558 N N . PHE A 1 377 ? -15.914 73.605 15.493 1.00 30.73 391 PHE A N 1
ATOM 2559 C CA . PHE A 1 377 ? -16.066 72.235 15.879 1.00 29.00 391 PHE A CA 1
ATOM 2560 C C . PHE A 1 377 ? -14.970 71.792 16.824 1.00 31.46 391 PHE A C 1
ATOM 2561 O O . PHE A 1 377 ? -15.225 70.935 17.665 1.00 34.39 391 PHE A O 1
ATOM 2569 N N . GLN A 1 378 ? -13.757 72.348 16.693 1.00 31.75 392 GLN A N 1
ATOM 2570 C CA . GLN A 1 378 ? -12.656 71.980 17.600 1.00 30.43 392 GLN A CA 1
ATOM 2571 C C . GLN A 1 378 ? -13.002 72.469 18.989 1.00 31.30 392 GLN A C 1
ATOM 2572 O O . GLN A 1 378 ? -12.772 71.754 19.965 1.00 32.15 392 GLN A O 1
ATOM 2578 N N . GLN A 1 379 ? -13.562 73.682 19.072 1.00 32.05 393 GLN A N 1
ATOM 2579 C CA . GLN A 1 379 ? -14.030 74.246 20.343 1.00 31.22 393 GLN A CA 1
ATOM 2580 C C . GLN A 1 379 ? -15.203 73.444 20.963 1.00 32.32 393 GLN A C 1
ATOM 2581 O O . GLN A 1 379 ? -15.179 73.163 22.170 1.00 30.23 393 GLN A O 1
ATOM 2587 N N . GLU A 1 380 ? -16.201 73.061 20.151 1.00 31.25 394 GLU A N 1
ATOM 2588 C CA . GLU A 1 380 ? -17.321 72.222 20.630 1.00 32.79 394 GLU A CA 1
ATOM 2589 C C . GLU A 1 380 ? -16.784 70.929 21.268 1.00 33.33 394 GLU A C 1
ATOM 2590 O O . GLU A 1 380 ? -17.249 70.519 22.367 1.00 33.77 394 GLU A O 1
ATOM 2596 N N . VAL A 1 381 ? -15.803 70.305 20.591 1.00 30.21 395 VAL A N 1
ATOM 2597 C CA . VAL A 1 381 ? -15.115 69.117 21.120 1.00 29.02 395 VAL A CA 1
ATOM 2598 C C . VAL A 1 381 ? -14.370 69.392 22.418 1.00 30.20 395 VAL A C 1
ATOM 2599 O O . VAL A 1 381 ? -14.439 68.589 23.348 1.00 27.25 395 VAL A O 1
ATOM 2603 N N . ALA A 1 382 ? -13.676 70.528 22.492 1.00 30.25 396 ALA A N 1
ATOM 2604 C CA . ALA A 1 382 ? -13.021 70.895 23.734 1.00 31.90 396 ALA A CA 1
ATOM 2605 C C . ALA A 1 382 ? -14.021 71.142 24.888 1.00 32.58 396 ALA A C 1
ATOM 2606 O O . ALA A 1 382 ? -13.866 70.557 25.955 1.00 35.07 396 ALA A O 1
ATOM 2608 N N . GLU A 1 383 ? -15.028 71.996 24.676 1.00 35.03 397 GLU A N 1
ATOM 2609 C CA . GLU A 1 383 ? -16.140 72.200 25.639 1.00 34.10 397 GLU A CA 1
ATOM 2610 C C . GLU A 1 383 ? -16.824 70.886 26.034 1.00 32.51 397 GLU A C 1
ATOM 2611 O O . GLU A 1 383 ? -17.150 70.685 27.213 1.00 32.28 397 GLU A O 1
ATOM 2617 N N . SER A 1 384 ? -17.021 69.980 25.080 1.00 31.25 398 SER A N 1
ATOM 2618 C CA . SER A 1 384 ? -17.578 68.634 25.421 1.00 32.40 398 SER A CA 1
ATOM 2619 C C . SER A 1 384 ? -16.715 67.795 26.386 1.00 33.99 398 SER A C 1
ATOM 2620 O O . SER A 1 384 ? -17.239 67.311 27.404 1.00 36.59 398 SER A O 1
ATOM 2623 N N . ILE A 1 385 ? -15.417 67.613 26.094 1.00 32.03 399 ILE A N 1
ATOM 2624 C CA . ILE A 1 385 ? -14.544 66.889 27.043 1.00 32.53 399 ILE A CA 1
ATOM 2625 C C . ILE A 1 385 ? -14.589 67.511 28.446 1.00 30.87 399 ILE A C 1
ATOM 2626 O O . ILE A 1 385 ? -14.738 66.791 29.455 1.00 27.75 399 ILE A O 1
ATOM 2631 N N . LEU A 1 386 ? -14.405 68.835 28.505 1.00 30.51 400 LEU A N 1
ATOM 2632 C CA . LEU A 1 386 ? -14.436 69.545 29.798 1.00 31.09 400 LEU A CA 1
ATOM 2633 C C . LEU A 1 386 ? -15.753 69.267 30.568 1.00 31.82 400 LEU A C 1
ATOM 2634 O O . LEU A 1 386 ? -15.724 68.832 31.736 1.00 32.09 400 LEU A O 1
ATOM 2639 N N . ALA A 1 387 ? -16.883 69.474 29.882 1.00 30.85 401 ALA A N 1
ATOM 2640 C CA . ALA A 1 387 ? -18.205 69.252 30.442 1.00 30.97 401 ALA A CA 1
ATOM 2641 C C . ALA A 1 387 ? -18.342 67.796 30.908 1.00 30.67 401 ALA A C 1
ATOM 2642 O O . ALA A 1 387 ? -18.791 67.543 32.039 1.00 33.61 401 ALA A O 1
ATOM 2644 N N . GLY A 1 388 ? -17.930 66.845 30.072 1.00 28.72 402 GLY A N 1
ATOM 2645 C CA . GLY A 1 388 ? -17.783 65.435 30.521 1.00 28.63 402 GLY A CA 1
ATOM 2646 C C . GLY A 1 388 ? -16.884 65.207 31.745 1.00 30.32 402 GLY A C 1
ATOM 2647 O O . GLY A 1 388 ? -17.207 64.413 32.621 1.00 30.64 402 GLY A O 1
ATOM 2648 N N . ILE A 1 389 ? -15.740 65.883 31.819 1.00 32.44 403 ILE A N 1
ATOM 2649 C CA . ILE A 1 389 ? -14.894 65.766 33.008 1.00 35.54 403 ILE A CA 1
ATOM 2650 C C . ILE A 1 389 ? -15.662 66.244 34.249 1.00 38.77 403 ILE A C 1
ATOM 2651 O O . ILE A 1 389 ? -15.685 65.546 35.274 1.00 37.99 403 ILE A O 1
ATOM 2656 N N . LYS A 1 390 ? -16.283 67.431 34.151 1.00 39.65 404 LYS A N 1
ATOM 2657 C CA . LYS A 1 390 ? -17.043 68.000 35.259 1.00 40.85 404 LYS A CA 1
ATOM 2658 C C . LYS A 1 390 ? -18.203 67.092 35.675 1.00 42.82 404 LYS A C 1
ATOM 2659 O O . LYS A 1 390 ? -18.406 66.867 36.865 1.00 46.76 404 LYS A O 1
ATOM 2665 N N . ALA A 1 391 ? -18.934 66.532 34.709 1.00 43.62 405 ALA A N 1
ATOM 2666 C CA . ALA A 1 391 ? -20.101 65.690 35.022 1.00 43.24 405 ALA A CA 1
ATOM 2667 C C . ALA A 1 391 ? -19.715 64.354 35.653 1.00 44.39 405 ALA A C 1
ATOM 2668 O O . ALA A 1 391 ? -20.468 63.810 36.452 1.00 48.50 405 ALA A O 1
ATOM 2670 N N . TYR A 1 392 ? -18.541 63.841 35.326 1.00 43.10 406 TYR A N 1
ATOM 2671 C CA . TYR A 1 392 ? -17.980 62.689 36.026 1.00 46.00 406 TYR A CA 1
ATOM 2672 C C . TYR A 1 392 ? -17.715 62.929 37.523 1.00 49.27 406 TYR A C 1
ATOM 2673 O O . TYR A 1 392 ? -17.865 62.012 38.343 1.00 50.63 406 TYR A O 1
ATOM 2682 N N . PHE A 1 393 ? -17.280 64.140 37.864 1.00 50.65 407 PHE A N 1
ATOM 2683 C CA . PHE A 1 393 ? -17.041 64.511 39.254 1.00 53.86 407 PHE A CA 1
ATOM 2684 C C . PHE A 1 393 ? -18.274 65.119 39.959 1.00 56.22 407 PHE A C 1
ATOM 2685 O O . PHE A 1 393 ? -18.230 66.264 40.404 1.00 59.57 407 PHE A O 1
ATOM 2693 N N . ALA A 1 394 ? -19.351 64.334 40.058 1.00 57.51 408 ALA A N 1
ATOM 2694 C CA . ALA A 1 394 ? -20.662 64.766 40.590 1.00 58.62 408 ALA A CA 1
ATOM 2695 C C . ALA A 1 394 ? -21.646 63.583 40.667 1.00 58.61 408 ALA A C 1
ATOM 2696 O O . ALA A 1 394 ? -21.592 62.642 39.860 1.00 57.74 408 ALA A O 1
#

Secondary structure (DSSP, 8-state):
--TT-SEEEEEEE--SS-EEEEEEESSPPEEEEEEETTTTEEEEEEES----HHHHGGGGG--TT-SSEEEEEEEEEETTEEEEEEEESS-EEEEEEEE-SBTTB-EEEEEEEEE---HHHHHT----SPSS-BTTTBPEEEEEEE--BTTB--SB-TT--BHHHHHHHHHHHHHHHHTT-TTEEEEES-SSS----HHHHHHHHHHTT-SEEEEEE----SSS---SBEEEEE-SS--SSHHHHHHHHHHHTHHHHH-----HHHHHHHHHHHHHHHHHHHHTTTS-BSSSS-EEE--GGG--TTS-EEEEE---TTSHHHHHHHTSHHHHHHHHHHHHHHHHHH--